Protein AF-A0A9D6D242-F1 (afdb_monomer)

Foldseek 3Di:
DDDDDDDDDDDDPPDPPPPDPCPDPVVVVVVVVVVVVVVVVVVPDPDQQDQQLFQKKKKKFFAFPDDDDDDPDPPPAQVVVCVVVVPDDTGFQDLKAKKKKKWWQAPVRDIQIAIDDPVRQDDQFKHWPDGDRAHPRPDSVPRGRMTMMTTSDSFDAWGKMKMKIWTANPPDDQFAPVRWGKIKMWMWGNRPDPLIDIDIDIDTHRDHGFMWTWMWTADRRRHTDPPRIDIDDRPQPPQPPCPPPHDDNDD

Sequence (251 aa):
MIRNPRKRGGFRDDAADVAGSDVPWNIILPILISLLVAVVYMTIRTPPIEPEDSALYITSYWDPTISEREVAHPDTSRAELLAREKVSLRDGLSRADIDLWVAYIGTDNSCQVVGYPSSMRQTRLLKLDEDDRGWDGSDVKSDINREVVGARAKALPAGTYWVTTHLYSPRGEYVDEANPIVTRLKIVINQGRPDMFTVTWDVKLTNHGQELGVEFRIDDKGNLIPGSVSKAPSDQIRIATGLRNGGRCNQ

Secondary structure (DSSP, 8-state):
------------------------HHHHHHHHHHHHHHHHHHHS--PPPPGGG-SEEEEEEE-TTS---------TTHHHHHHHHT----TT--SSEEEEEEEEEETTS-EEEE-SSGGGSB-SSEEEEE---S--SS-TTT---EEEEEESSSSPPSEEEEEEEEEE-TT-----SSS-EEEEEEEEESTTSTT-EEEEEEEEE-STT-EEEEEEEE-TTSPBPTT--EEPPTTT---TT--SS------

Mean predicted aligned error: 14.54 Å

Nearest PDB structures (foldseek):
  5vk2-assembly1_F  TM=2.658E-01  e=1.632E-01  Homo sapiens
  5vk2-assembly1_H  TM=2.659E-01  e=3.000E-01  Homo sapiens
  8u32-assembly2_F  TM=2.839E-01  e=2.152E-01  Homo sapiens
  5vk2-assembly1_D  TM=2.678E-01  e=6.510E-01  Homo sapiens

Structure (mmCIF, N/CA/C/O backbone):
data_AF-A0A9D6D242-F1
#
_entry.id   AF-A0A9D6D242-F1
#
loop_
_atom_site.group_PDB
_atom_site.id
_atom_site.type_symbol
_atom_site.label_atom_id
_atom_site.label_alt_id
_atom_site.label_comp_id
_atom_site.label_asym_id
_atom_site.label_entity_id
_atom_site.label_seq_id
_atom_site.pdbx_PDB_ins_code
_atom_site.Cartn_x
_atom_site.Cartn_y
_atom_site.Cartn_z
_atom_site.occupancy
_atom_site.B_iso_or_equiv
_atom_site.auth_seq_id
_atom_site.auth_comp_id
_atom_site.auth_asym_id
_atom_site.auth_atom_id
_atom_site.pdbx_PDB_model_num
ATOM 1 N N . MET A 1 1 ? -77.585 -69.550 9.490 1.00 39.12 1 MET A N 1
ATOM 2 C CA . MET A 1 1 ? -76.846 -69.870 10.736 1.00 39.12 1 MET A CA 1
ATOM 3 C C . MET A 1 1 ? -75.474 -69.224 10.592 1.00 39.12 1 MET A C 1
ATOM 5 O O . MET A 1 1 ? -74.878 -69.462 9.563 1.00 39.12 1 MET A O 1
ATOM 9 N N . ILE A 1 2 ? -74.937 -68.338 11.430 1.00 37.91 2 ILE A N 1
ATOM 10 C CA . ILE A 1 2 ? -75.155 -67.940 12.829 1.00 37.91 2 ILE A CA 1
ATOM 11 C C . ILE A 1 2 ? -74.806 -66.436 12.958 1.00 37.91 2 ILE A C 1
ATOM 13 O O . ILE A 1 2 ? -74.094 -65.876 12.130 1.00 37.91 2 ILE A O 1
ATOM 17 N N . ARG A 1 3 ? -75.380 -65.791 13.979 1.00 39.03 3 ARG A N 1
ATOM 18 C CA . ARG A 1 3 ? -75.305 -64.364 14.342 1.00 39.03 3 ARG A CA 1
ATOM 19 C C . ARG A 1 3 ? -73.938 -63.943 14.941 1.00 39.03 3 ARG A C 1
ATOM 21 O O . ARG A 1 3 ? -73.384 -64.707 15.717 1.00 39.03 3 ARG A O 1
ATOM 28 N N . ASN A 1 4 ? -73.498 -62.717 14.595 1.00 46.88 4 ASN A N 1
ATOM 29 C CA . ASN A 1 4 ? -73.026 -61.536 15.388 1.00 46.88 4 ASN A CA 1
ATOM 30 C C . ASN A 1 4 ? -72.673 -61.676 16.901 1.00 46.88 4 ASN A C 1
ATOM 32 O O . ASN A 1 4 ? -73.187 -62.602 17.521 1.00 46.88 4 ASN A O 1
ATOM 36 N N . PRO A 1 5 ? -72.077 -60.661 17.608 1.00 71.19 5 PRO A N 1
ATOM 37 C CA . PRO A 1 5 ? -71.328 -59.425 17.220 1.00 71.19 5 PRO A CA 1
ATOM 38 C C . PRO A 1 5 ? -70.143 -59.014 18.177 1.00 71.19 5 PRO A C 1
ATOM 40 O O . PRO A 1 5 ? -69.944 -59.642 19.211 1.00 71.19 5 PRO A O 1
ATOM 43 N N . ARG A 1 6 ? -69.452 -57.874 17.902 1.00 43.88 6 ARG A N 1
ATOM 44 C CA . ARG A 1 6 ? -68.985 -56.754 18.814 1.00 43.88 6 ARG A CA 1
ATOM 45 C C . ARG A 1 6 ? -67.700 -56.085 18.258 1.00 43.88 6 ARG A C 1
ATOM 47 O O . ARG A 1 6 ? -66.741 -56.780 17.979 1.00 43.88 6 ARG A O 1
ATOM 54 N N . LYS A 1 7 ? -67.690 -54.799 17.863 1.00 48.84 7 LYS A N 1
ATOM 55 C CA . LYS A 1 7 ? -67.606 -53.493 18.588 1.00 48.84 7 LYS A CA 1
ATOM 56 C C . LYS A 1 7 ? -66.190 -53.027 19.035 1.00 48.84 7 LYS A C 1
ATOM 58 O O . LYS A 1 7 ? -65.694 -53.499 20.045 1.00 48.84 7 LYS A O 1
ATOM 63 N N . ARG A 1 8 ? -65.772 -51.916 18.393 1.00 47.72 8 ARG A N 1
ATOM 64 C CA . ARG A 1 8 ? -65.117 -50.664 18.875 1.00 47.72 8 ARG A CA 1
ATOM 65 C C . ARG A 1 8 ? -63.600 -50.572 19.149 1.00 47.72 8 ARG A C 1
ATOM 67 O O . ARG A 1 8 ? -63.047 -51.323 19.934 1.00 47.72 8 ARG A O 1
ATOM 74 N N . GLY A 1 9 ? -63.054 -49.460 18.634 1.00 36.84 9 GLY A N 1
ATOM 75 C CA . GLY A 1 9 ? -61.797 -48.771 18.972 1.00 36.84 9 GLY A CA 1
ATOM 76 C C . GLY A 1 9 ? -61.172 -48.265 17.664 1.00 36.84 9 GLY A C 1
ATOM 77 O O . GLY A 1 9 ? -60.781 -49.086 16.857 1.00 36.84 9 GLY A O 1
ATOM 78 N N . GLY A 1 10 ? -61.184 -46.991 17.269 1.00 44.53 10 GLY A N 1
ATOM 79 C CA . GLY A 1 10 ? -60.988 -45.765 18.035 1.00 44.53 10 GLY A CA 1
ATOM 80 C C . GLY A 1 10 ? -59.651 -45.160 17.596 1.00 44.53 10 GLY A C 1
ATOM 81 O O . GLY A 1 10 ? -58.686 -45.276 18.337 1.00 44.53 10 GLY A O 1
ATOM 82 N N . PHE A 1 11 ? -59.583 -44.589 16.388 1.00 43.34 11 PHE A N 1
ATOM 83 C CA . PHE A 1 11 ? -58.416 -43.838 15.914 1.00 43.34 11 PHE A CA 1
ATOM 84 C C . PHE A 1 11 ? -58.809 -42.359 15.875 1.00 43.34 11 PHE A C 1
ATOM 86 O O . PHE A 1 11 ? -59.748 -41.985 15.174 1.00 43.34 11 PHE A O 1
ATOM 93 N N . ARG A 1 12 ? -58.180 -41.566 16.746 1.00 44.09 12 ARG A N 1
ATOM 94 C CA . ARG A 1 12 ? -58.258 -40.106 16.763 1.00 44.09 12 ARG A CA 1
ATOM 95 C C . ARG A 1 12 ? -57.158 -39.588 15.846 1.00 44.09 12 ARG A C 1
ATOM 97 O O . ARG A 1 12 ? -55.995 -39.917 16.061 1.00 44.09 12 ARG A O 1
ATOM 104 N N . ASP A 1 13 ? -57.551 -38.793 14.865 1.00 44.81 13 ASP A N 1
ATOM 105 C CA . ASP A 1 13 ? -56.653 -37.946 14.096 1.00 44.81 13 ASP A CA 1
ATOM 106 C C . ASP A 1 13 ? -56.351 -36.700 14.936 1.00 44.81 13 ASP A C 1
ATOM 108 O O . ASP A 1 13 ? -57.161 -35.776 15.005 1.00 44.81 13 ASP A O 1
ATOM 112 N N . ASP A 1 14 ? -55.201 -36.681 15.607 1.00 45.84 14 ASP A N 1
ATOM 113 C CA . ASP A 1 14 ? -54.648 -35.459 16.194 1.00 45.84 14 ASP A CA 1
ATOM 114 C C . ASP A 1 14 ? -53.915 -34.685 15.084 1.00 45.84 14 ASP A C 1
ATOM 116 O O . ASP A 1 14 ? -52.688 -34.694 14.977 1.00 45.84 14 ASP A O 1
ATOM 120 N N . ALA A 1 15 ? -54.686 -34.037 14.208 1.00 50.94 15 ALA A N 1
ATOM 121 C CA . ALA A 1 15 ? -54.172 -32.972 13.361 1.00 50.94 15 ALA A CA 1
ATOM 122 C C . ALA A 1 15 ? -54.083 -31.708 14.221 1.00 50.94 15 ALA A C 1
ATOM 124 O O . ALA A 1 15 ? -55.097 -31.146 14.631 1.00 50.94 15 ALA A O 1
ATOM 125 N N . ALA A 1 16 ? -52.859 -31.292 14.539 1.00 48.94 16 ALA A N 1
ATOM 126 C CA . ALA A 1 16 ? -52.611 -30.006 15.162 1.00 48.94 16 ALA A CA 1
ATOM 127 C C . ALA A 1 16 ? -53.136 -28.897 14.239 1.00 48.94 16 ALA A C 1
ATOM 129 O O . ALA A 1 16 ? -52.612 -28.701 13.141 1.00 48.94 16 ALA A O 1
ATOM 130 N N . ASP A 1 17 ? -54.165 -28.185 14.699 1.00 47.28 17 ASP A N 1
ATOM 131 C CA . ASP A 1 17 ? -54.593 -26.899 14.156 1.00 47.28 17 ASP A CA 1
ATOM 132 C C . ASP A 1 17 ? -53.404 -25.932 14.209 1.00 47.28 17 ASP A C 1
ATOM 134 O O . ASP A 1 17 ? -53.106 -25.306 15.231 1.00 47.28 17 ASP A O 1
ATOM 138 N N . VAL A 1 18 ? -52.689 -25.819 13.092 1.00 53.06 18 VAL A N 1
ATOM 139 C CA . VAL A 1 18 ? -51.789 -24.697 12.850 1.00 53.06 18 VAL A CA 1
ATOM 140 C C . VAL A 1 18 ? -52.697 -23.509 12.575 1.00 53.06 18 VAL A C 1
ATOM 142 O O . VAL A 1 18 ? -53.234 -23.368 11.480 1.00 53.06 18 VAL A O 1
ATOM 145 N N . ALA A 1 19 ? -52.900 -22.685 13.602 1.00 49.25 19 ALA A N 1
ATOM 146 C CA . ALA A 1 19 ? -53.551 -21.392 13.491 1.00 49.25 19 ALA A CA 1
ATOM 147 C C . ALA A 1 19 ? -52.852 -20.575 12.392 1.00 49.25 19 ALA A C 1
ATOM 149 O O . ALA A 1 19 ? -51.790 -19.990 12.610 1.00 49.25 19 ALA A O 1
ATOM 150 N N . GLY A 1 20 ? -53.438 -20.577 11.195 1.00 49.59 20 GLY A N 1
ATOM 151 C CA . GLY A 1 20 ? -53.078 -19.669 10.121 1.00 49.59 20 GLY A CA 1
ATOM 152 C C . GLY A 1 20 ? -53.397 -18.264 10.597 1.00 49.59 20 GLY A C 1
ATOM 153 O O . GLY A 1 20 ? -54.561 -17.877 10.676 1.00 49.59 20 GLY A O 1
ATOM 154 N N . SER A 1 21 ? -52.370 -17.517 10.993 1.00 54.94 21 SER A N 1
ATOM 155 C CA . SER A 1 21 ? -52.512 -16.090 11.207 1.00 54.94 21 SER A CA 1
ATOM 156 C C . SER A 1 21 ? -52.782 -15.455 9.846 1.00 54.94 21 SER A C 1
ATOM 158 O O . SER A 1 21 ? -51.868 -15.191 9.067 1.00 54.94 21 SER A O 1
ATOM 160 N N . ASP A 1 22 ? -54.061 -15.227 9.555 1.00 59.88 22 ASP A N 1
ATOM 161 C CA . ASP A 1 22 ? -54.526 -14.400 8.444 1.00 59.88 22 ASP A CA 1
ATOM 162 C C . ASP A 1 22 ? -54.124 -12.945 8.713 1.00 59.88 22 ASP A C 1
ATOM 164 O O . ASP A 1 22 ? -54.939 -12.081 9.037 1.00 59.88 22 ASP A O 1
ATOM 168 N N . VAL A 1 23 ? -52.824 -12.660 8.637 1.00 64.62 23 VAL A N 1
ATOM 169 C CA . VAL A 1 23 ? -52.337 -11.289 8.581 1.00 64.62 23 VAL A CA 1
ATOM 170 C C . VAL A 1 23 ? -52.637 -10.810 7.163 1.00 64.62 23 VAL A C 1
ATOM 172 O O . VAL A 1 23 ? -52.075 -11.348 6.205 1.00 64.62 23 VAL A O 1
ATOM 175 N N . PRO A 1 24 ? -53.537 -9.831 6.983 1.00 73.75 24 PRO A N 1
ATOM 176 C CA . PRO A 1 24 ? -53.935 -9.410 5.654 1.00 73.75 24 PRO A CA 1
ATOM 177 C C . PRO A 1 24 ? -52.718 -8.883 4.892 1.00 73.75 24 PRO A C 1
ATOM 179 O O . PRO A 1 24 ? -51.916 -8.111 5.423 1.00 73.75 24 PRO A O 1
ATOM 182 N N . TRP A 1 25 ? -52.600 -9.271 3.622 1.00 67.31 25 TRP A N 1
ATOM 183 C CA . TRP A 1 25 ? -51.521 -8.857 2.713 1.00 67.31 25 TRP A CA 1
ATOM 184 C C . TRP A 1 25 ? -51.308 -7.338 2.671 1.00 67.31 25 TRP A C 1
ATOM 186 O O . TRP A 1 25 ? -50.191 -6.861 2.483 1.00 67.31 25 TRP A O 1
ATOM 196 N N . ASN A 1 26 ? -52.369 -6.585 2.950 1.00 73.62 26 ASN A N 1
ATOM 197 C CA . ASN A 1 26 ? -52.409 -5.129 3.033 1.00 73.62 26 ASN A CA 1
ATOM 198 C C . ASN A 1 26 ? -51.563 -4.566 4.196 1.00 73.62 26 ASN A C 1
ATOM 200 O O . ASN A 1 26 ? -51.251 -3.381 4.194 1.00 73.62 26 ASN A O 1
ATOM 204 N N . ILE A 1 27 ? -51.206 -5.400 5.181 1.00 73.69 27 ILE A N 1
ATOM 205 C CA . ILE A 1 27 ? -50.318 -5.081 6.312 1.00 73.69 27 ILE A CA 1
ATOM 206 C C . ILE A 1 27 ? -48.905 -5.621 6.057 1.00 73.69 27 ILE A C 1
ATOM 208 O O . ILE A 1 27 ? -47.924 -4.948 6.366 1.00 73.69 27 ILE A O 1
ATOM 212 N N . ILE A 1 28 ? -48.782 -6.802 5.444 1.00 73.88 28 ILE A N 1
ATOM 213 C CA . ILE A 1 28 ? -47.481 -7.432 5.163 1.00 73.88 28 ILE A CA 1
ATOM 214 C C . ILE A 1 28 ? -46.705 -6.654 4.092 1.00 73.88 28 ILE A C 1
ATOM 216 O O . ILE A 1 28 ? -45.507 -6.417 4.241 1.00 73.88 28 ILE A O 1
ATOM 220 N N . LEU A 1 29 ? -47.377 -6.233 3.018 1.00 75.25 29 LEU A N 1
ATOM 221 C CA . LEU A 1 29 ? -46.727 -5.593 1.875 1.00 75.25 29 LEU A CA 1
ATOM 222 C C . LEU A 1 29 ? -46.083 -4.234 2.228 1.00 75.25 29 LEU A C 1
ATOM 224 O O . LEU A 1 29 ? -44.925 -4.039 1.862 1.00 75.25 29 LEU A O 1
ATOM 228 N N . PRO A 1 30 ? -46.730 -3.324 2.987 1.00 79.81 30 PRO A N 1
ATOM 229 C CA . PRO A 1 30 ? -46.078 -2.103 3.462 1.00 79.81 30 PRO A CA 1
ATOM 230 C C . PRO A 1 30 ? -44.873 -2.383 4.358 1.00 79.81 30 PRO A C 1
ATOM 232 O O . PRO A 1 30 ? -43.855 -1.720 4.206 1.00 79.81 30 PRO A O 1
ATOM 235 N N . ILE A 1 31 ? -44.949 -3.378 5.252 1.00 78.81 31 ILE A N 1
ATOM 236 C CA . ILE A 1 31 ? -43.838 -3.735 6.148 1.00 78.81 31 ILE A CA 1
ATOM 237 C C . ILE A 1 31 ? -42.651 -4.270 5.343 1.00 78.81 31 ILE A C 1
ATOM 239 O O . ILE A 1 31 ? -41.519 -3.856 5.582 1.00 78.81 31 ILE A O 1
ATOM 243 N N . LEU A 1 32 ? -42.896 -5.138 4.357 1.00 76.38 32 LEU A N 1
ATOM 244 C CA . LEU A 1 32 ? -41.850 -5.637 3.465 1.00 76.38 32 LEU A CA 1
ATOM 245 C C . LEU A 1 32 ? -41.252 -4.522 2.607 1.00 76.38 32 LEU A C 1
ATOM 247 O O . LEU A 1 32 ? -40.037 -4.484 2.458 1.00 76.38 32 LEU A O 1
ATOM 251 N N . ILE A 1 33 ? -42.059 -3.588 2.093 1.00 78.25 33 ILE A N 1
ATOM 252 C CA . ILE A 1 33 ? -41.557 -2.425 1.348 1.00 78.25 33 ILE A CA 1
ATOM 253 C C . ILE A 1 33 ? -40.756 -1.504 2.269 1.00 78.25 33 ILE A C 1
ATOM 255 O O . ILE A 1 33 ? -39.682 -1.070 1.880 1.00 78.25 33 ILE A O 1
ATOM 259 N N . SER A 1 34 ? -41.207 -1.236 3.495 1.00 71.81 34 SER A N 1
ATOM 260 C CA . SER A 1 34 ? -40.462 -0.430 4.467 1.00 71.81 34 SER A CA 1
ATOM 261 C C . SER A 1 34 ? -39.164 -1.103 4.903 1.00 71.81 34 SER A C 1
ATOM 263 O O . SER A 1 34 ? -38.162 -0.414 5.048 1.00 71.81 34 SER A O 1
ATOM 265 N N . LEU A 1 35 ? -39.144 -2.430 5.060 1.00 72.38 35 LEU A N 1
ATOM 266 C CA . LEU A 1 35 ? -37.923 -3.196 5.320 1.00 72.38 35 LEU A CA 1
ATOM 267 C C . LEU A 1 35 ? -36.998 -3.197 4.106 1.00 72.38 35 LEU A C 1
ATOM 269 O O . LEU A 1 35 ? -35.802 -3.008 4.273 1.00 72.38 35 LEU A O 1
ATOM 273 N N . LEU A 1 36 ? -37.526 -3.346 2.890 1.00 69.06 36 LEU A N 1
ATOM 274 C CA . LEU A 1 36 ? -36.739 -3.278 1.662 1.00 69.06 36 LEU A CA 1
ATOM 275 C C . LEU A 1 36 ? -36.163 -1.873 1.469 1.00 69.06 36 LEU A C 1
ATOM 277 O O . LEU A 1 36 ? -34.986 -1.740 1.173 1.00 69.06 36 LEU A O 1
ATOM 281 N N . VAL A 1 37 ? -36.955 -0.826 1.707 1.00 66.62 37 VAL A N 1
ATOM 282 C CA . VAL A 1 37 ? -36.513 0.570 1.678 1.00 66.62 37 VAL A CA 1
ATOM 283 C C . VAL A 1 37 ? -35.507 0.823 2.787 1.00 66.62 37 VAL A C 1
ATOM 285 O O . VAL A 1 37 ? -34.503 1.442 2.501 1.00 66.62 37 VAL A O 1
ATOM 288 N N . ALA A 1 38 ? -35.692 0.318 4.008 1.00 58.78 38 ALA A N 1
ATOM 289 C CA . ALA A 1 38 ? -34.719 0.469 5.090 1.00 58.78 38 ALA A CA 1
ATOM 290 C C . ALA A 1 38 ? -33.419 -0.294 4.809 1.00 58.78 38 ALA A C 1
ATOM 292 O O . ALA A 1 38 ? -32.347 0.242 5.053 1.00 58.78 38 ALA A O 1
ATOM 293 N N . VAL A 1 39 ? -33.486 -1.502 4.245 1.00 58.44 39 VAL A N 1
ATOM 294 C CA . VAL A 1 39 ? -32.313 -2.271 3.808 1.00 58.44 39 VAL A CA 1
ATOM 295 C C . VAL A 1 39 ? -31.610 -1.540 2.674 1.00 58.44 39 VAL A C 1
ATOM 297 O O . VAL A 1 39 ? -30.399 -1.366 2.753 1.00 58.44 39 VAL A O 1
ATOM 300 N N . VAL A 1 40 ? -32.350 -1.043 1.677 1.00 54.44 40 VAL A N 1
ATOM 301 C CA . VAL A 1 40 ? -31.828 -0.213 0.583 1.00 54.44 40 VAL A CA 1
ATOM 302 C C . VAL A 1 40 ? -31.223 1.074 1.140 1.00 54.44 40 VAL A C 1
ATOM 304 O O . VAL A 1 40 ? -30.107 1.394 0.778 1.00 54.44 40 VAL A O 1
ATOM 307 N N . TYR A 1 41 ? -31.863 1.761 2.086 1.00 48.66 41 TYR A N 1
ATOM 308 C CA . TYR A 1 41 ? -31.394 3.013 2.692 1.00 48.66 41 TYR A CA 1
ATOM 309 C C . TYR A 1 41 ? -30.202 2.807 3.634 1.00 48.66 41 TYR A C 1
ATOM 311 O O . TYR A 1 41 ? -29.320 3.652 3.697 1.00 48.66 41 TYR A O 1
ATOM 319 N N . MET A 1 42 ? -30.108 1.657 4.306 1.00 45.28 42 MET A N 1
ATOM 320 C CA . MET A 1 42 ? -28.911 1.244 5.048 1.00 45.28 42 MET A CA 1
ATOM 321 C C . MET A 1 42 ? -27.795 0.735 4.121 1.00 45.28 42 MET A C 1
ATOM 323 O O . MET A 1 42 ? -26.629 0.769 4.504 1.00 45.28 42 MET A O 1
ATOM 327 N N . THR A 1 43 ? -28.120 0.305 2.895 1.00 46.25 43 THR A N 1
ATOM 328 C CA . THR A 1 43 ? -27.137 0.070 1.819 1.00 46.25 43 THR A CA 1
ATOM 329 C C . THR A 1 43 ? -26.866 1.311 0.964 1.00 46.25 43 THR A C 1
ATOM 331 O O . THR A 1 43 ? -25.919 1.298 0.171 1.00 46.25 43 THR A O 1
ATOM 334 N N . ILE A 1 44 ? -27.596 2.420 1.160 1.00 43.84 44 ILE A N 1
ATOM 335 C CA . ILE A 1 44 ? -27.246 3.736 0.623 1.00 43.84 44 ILE A CA 1
ATOM 336 C C . ILE A 1 44 ? -26.052 4.230 1.432 1.00 43.84 44 ILE A C 1
ATOM 338 O O . ILE A 1 44 ? -26.165 4.883 2.462 1.00 43.84 44 ILE A O 1
ATOM 342 N N . ARG A 1 45 ? -24.889 3.823 0.918 1.00 47.88 45 ARG A N 1
ATOM 343 C CA . ARG A 1 45 ? -23.655 4.593 0.819 1.00 47.88 45 ARG A CA 1
ATOM 344 C C . ARG A 1 45 ? -23.419 5.454 2.052 1.00 47.88 45 ARG A C 1
ATOM 346 O O . ARG A 1 45 ? -23.787 6.626 2.067 1.00 47.88 45 ARG A O 1
ATOM 353 N N . THR A 1 46 ? -22.692 4.902 3.027 1.00 47.88 46 THR A N 1
ATOM 354 C CA . THR A 1 46 ? -21.778 5.751 3.796 1.00 47.88 46 THR A CA 1
ATOM 355 C C . THR A 1 46 ? -21.111 6.682 2.784 1.00 47.88 46 THR A C 1
ATOM 357 O O . THR A 1 46 ? -20.539 6.163 1.812 1.00 47.88 46 THR A O 1
ATOM 360 N N . PRO A 1 47 ? -21.289 8.012 2.910 1.00 50.16 47 PRO A N 1
ATOM 361 C CA . PRO A 1 47 ? -20.686 8.939 1.970 1.00 50.16 47 PRO A CA 1
ATOM 362 C C . PRO A 1 47 ? -19.196 8.598 1.890 1.00 50.16 47 PRO A C 1
ATOM 364 O O . PRO A 1 47 ? -18.626 8.207 2.918 1.00 50.16 47 PRO A O 1
ATOM 367 N N . PRO A 1 48 ? -18.601 8.613 0.683 1.00 56.12 48 PRO A N 1
ATOM 368 C CA . PRO A 1 48 ? -17.177 8.358 0.549 1.00 56.12 48 PRO A CA 1
ATOM 369 C C . PRO A 1 48 ? -16.454 9.244 1.561 1.00 56.12 48 PRO A C 1
ATOM 371 O O . PRO A 1 48 ? -16.748 10.431 1.675 1.00 56.12 48 PRO A O 1
ATOM 374 N N . ILE A 1 49 ? -15.619 8.620 2.387 1.00 61.47 49 ILE A N 1
ATOM 375 C CA . ILE A 1 49 ? -14.752 9.375 3.277 1.00 61.47 49 ILE A CA 1
ATOM 376 C C . ILE A 1 49 ? -13.735 10.027 2.353 1.00 61.47 49 ILE A C 1
ATOM 378 O O . ILE A 1 49 ? -13.108 9.322 1.562 1.00 61.47 49 ILE A O 1
ATOM 382 N N . GLU A 1 50 ?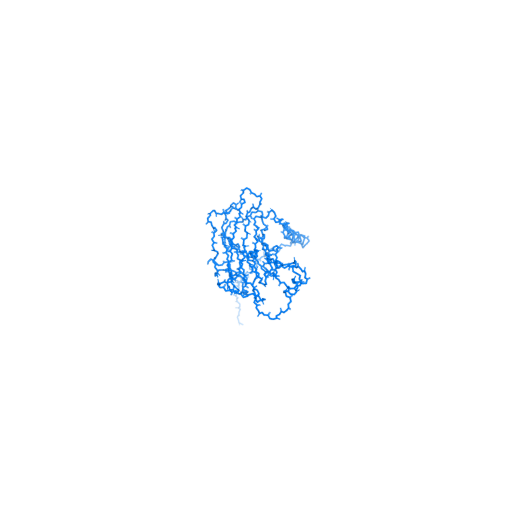 -13.639 11.350 2.407 1.00 63.06 50 GLU A N 1
ATOM 383 C CA . GLU A 1 50 ? -12.626 12.065 1.642 1.00 63.06 50 GLU A CA 1
ATOM 384 C C . GLU A 1 50 ? -11.232 11.569 2.075 1.00 63.06 50 GLU A C 1
ATOM 386 O O . GLU A 1 50 ? -11.051 11.227 3.251 1.00 63.06 50 GLU A O 1
ATOM 391 N N . PRO A 1 51 ? -10.246 11.470 1.169 1.00 57.75 51 PRO A N 1
ATOM 392 C CA . PRO A 1 51 ? -8.931 10.900 1.477 1.00 57.75 51 PRO A CA 1
ATOM 393 C C . PRO A 1 51 ? -8.264 11.487 2.732 1.00 57.75 51 PRO A C 1
ATOM 395 O O . PRO A 1 51 ? -7.614 10.763 3.484 1.00 57.75 51 PRO A O 1
ATOM 398 N N . GLU A 1 52 ? -8.464 12.778 2.995 1.00 58.34 52 GLU A N 1
ATOM 399 C CA . GLU A 1 52 ? -7.973 13.503 4.170 1.00 58.34 52 GLU A CA 1
ATOM 400 C C . GLU A 1 52 ? -8.617 13.083 5.500 1.00 58.34 52 GLU A C 1
ATOM 402 O O . GLU A 1 52 ? -7.997 13.239 6.551 1.00 58.34 52 GLU A O 1
ATOM 407 N N . ASP A 1 53 ? -9.824 12.520 5.458 1.00 65.56 53 ASP A N 1
ATOM 408 C CA . ASP A 1 53 ? -10.568 12.031 6.622 1.00 65.56 53 ASP A CA 1
ATOM 409 C C . ASP A 1 53 ? -10.373 10.519 6.847 1.00 65.56 53 ASP A C 1
ATOM 411 O O . ASP A 1 53 ? -10.850 9.957 7.849 1.00 65.56 53 ASP A O 1
ATOM 415 N N . SER A 1 54 ? -9.686 9.853 5.914 1.00 70.38 54 SER A N 1
ATOM 416 C CA . SER A 1 54 ? -9.445 8.416 5.937 1.00 70.38 54 SER A CA 1
ATOM 417 C C . SER A 1 54 ? -8.514 8.018 7.082 1.00 70.38 54 SER A C 1
ATOM 419 O O . SER A 1 54 ? -7.453 8.604 7.304 1.00 70.38 54 SER A O 1
ATOM 421 N N . ALA A 1 55 ? -8.880 6.956 7.803 1.00 75.56 55 ALA A N 1
ATOM 422 C CA . ALA A 1 55 ? -8.016 6.382 8.835 1.00 75.56 55 ALA A CA 1
ATOM 423 C C . ALA A 1 55 ? -6.787 5.653 8.258 1.00 75.56 55 ALA A C 1
ATOM 425 O O . ALA A 1 55 ? -5.860 5.340 9.002 1.00 75.56 55 ALA A O 1
ATOM 426 N N . LEU A 1 56 ? -6.776 5.383 6.949 1.00 84.31 56 LEU A N 1
ATOM 427 C CA . LEU A 1 56 ? -5.681 4.728 6.242 1.00 84.31 56 LEU A CA 1
ATOM 428 C C . LEU A 1 56 ? -5.561 5.277 4.828 1.00 84.31 56 LEU A C 1
ATOM 430 O O . LEU A 1 56 ? -6.537 5.294 4.080 1.00 84.31 56 LEU A O 1
ATOM 434 N N . TYR A 1 57 ? -4.356 5.666 4.452 1.00 87.38 57 TYR A N 1
ATOM 435 C CA . TYR A 1 57 ? -4.030 6.050 3.092 1.00 87.38 57 TYR A CA 1
ATOM 436 C C . TYR A 1 57 ? -2.735 5.363 2.693 1.00 87.38 57 TYR A C 1
ATOM 438 O O . TYR A 1 57 ? -1.676 5.621 3.268 1.00 87.38 57 TYR A O 1
ATOM 446 N N . ILE A 1 58 ? -2.833 4.442 1.744 1.00 80.81 58 ILE A N 1
ATOM 447 C CA . ILE A 1 58 ? -1.705 3.673 1.238 1.00 80.81 58 ILE A CA 1
ATOM 448 C C . ILE A 1 58 ? -1.483 4.083 -0.200 1.00 80.81 58 ILE A C 1
ATOM 450 O O . ILE A 1 58 ? -2.406 4.049 -1.005 1.00 80.81 58 ILE A O 1
ATOM 454 N N . THR A 1 59 ? -0.251 4.447 -0.518 1.00 81.44 59 THR A N 1
ATOM 455 C CA . THR A 1 59 ? 0.177 4.702 -1.888 1.00 81.44 59 THR A CA 1
ATOM 456 C C . THR A 1 59 ? 1.353 3.795 -2.201 1.00 81.44 59 THR A C 1
ATOM 458 O O . THR A 1 59 ? 2.343 3.825 -1.465 1.00 81.44 59 THR A O 1
ATOM 461 N N . SER A 1 60 ? 1.266 3.017 -3.276 1.00 76.88 60 SER A N 1
ATOM 462 C CA . SER A 1 60 ? 2.465 2.560 -3.977 1.00 76.88 60 SER A CA 1
ATOM 463 C C . SER A 1 60 ? 2.780 3.579 -5.056 1.00 76.88 60 SER A C 1
ATOM 465 O O . SER A 1 60 ? 1.890 4.090 -5.727 1.00 76.88 60 SER A O 1
ATOM 467 N N . TYR A 1 61 ? 4.049 3.925 -5.182 1.00 76.25 61 TYR A N 1
ATOM 468 C CA . TYR A 1 61 ? 4.538 4.658 -6.334 1.00 76.25 61 TYR A CA 1
ATOM 469 C C . TYR A 1 61 ? 5.898 4.102 -6.703 1.00 76.25 61 TYR A C 1
ATOM 471 O O . TYR A 1 61 ? 6.711 3.784 -5.828 1.00 76.25 61 TYR A O 1
ATOM 479 N N . TRP A 1 62 ? 6.155 3.986 -7.997 1.00 70.06 62 TRP A N 1
ATOM 480 C CA . TRP A 1 62 ? 7.475 3.611 -8.481 1.00 70.06 62 TRP A CA 1
ATOM 481 C C . TRP A 1 62 ? 8.532 4.615 -7.997 1.00 70.06 62 TRP A C 1
ATOM 483 O O . TRP A 1 62 ? 8.317 5.826 -8.108 1.00 70.06 62 TRP A O 1
ATOM 493 N N . ASP A 1 63 ? 9.647 4.129 -7.424 1.00 59.53 63 ASP A N 1
ATOM 494 C CA . ASP A 1 63 ? 10.687 5.008 -6.884 1.00 59.53 63 ASP A CA 1
ATOM 495 C C . ASP A 1 63 ? 11.342 5.787 -8.032 1.00 59.53 63 ASP A C 1
ATOM 497 O O . ASP A 1 63 ? 12.044 5.205 -8.865 1.00 59.53 63 ASP A O 1
ATOM 501 N N . PRO A 1 64 ? 11.159 7.112 -8.048 1.00 47.00 64 PRO A N 1
ATOM 502 C CA . PRO A 1 64 ? 11.595 7.958 -9.137 1.00 47.00 64 PRO A CA 1
ATOM 503 C C . PRO A 1 64 ? 13.115 8.047 -9.324 1.00 47.00 64 PRO A C 1
ATOM 505 O O . PRO A 1 64 ? 13.593 8.502 -10.357 1.00 47.00 64 PRO A O 1
ATOM 508 N N . THR A 1 65 ? 13.896 7.622 -8.332 1.00 42.62 65 THR A N 1
ATOM 509 C CA . THR A 1 65 ? 15.356 7.787 -8.331 1.00 42.62 65 THR A CA 1
ATOM 510 C C . THR A 1 65 ? 16.112 6.730 -9.139 1.00 42.62 65 THR A C 1
ATOM 512 O O . THR A 1 65 ? 17.342 6.789 -9.237 1.00 42.62 65 THR A O 1
ATOM 515 N N . ILE A 1 66 ? 15.405 5.772 -9.742 1.00 46.62 66 ILE A N 1
ATOM 516 C CA . ILE A 1 66 ? 16.011 4.698 -10.527 1.00 46.62 66 ILE A CA 1
ATOM 517 C C . ILE A 1 66 ? 15.973 5.075 -12.002 1.00 46.62 66 ILE A C 1
ATOM 519 O O . ILE A 1 66 ? 14.922 5.183 -12.620 1.00 46.62 66 ILE A O 1
ATOM 523 N N . SER A 1 67 ? 17.155 5.286 -12.573 1.00 41.09 67 SER A N 1
ATOM 524 C CA . SER A 1 67 ? 17.321 5.597 -13.991 1.00 41.09 67 SER A CA 1
ATOM 525 C C . SER A 1 67 ? 16.749 4.466 -14.848 1.00 41.09 67 SER A C 1
ATOM 527 O O . SER A 1 67 ? 17.112 3.305 -14.647 1.00 41.09 67 SER A O 1
ATOM 529 N N . GLU A 1 68 ? 15.900 4.803 -15.821 1.00 48.25 68 GLU A N 1
ATOM 530 C CA . GLU A 1 68 ? 15.442 3.857 -16.839 1.00 48.25 68 GLU A CA 1
ATOM 531 C C . GLU A 1 68 ? 16.651 3.203 -17.533 1.00 48.25 68 GLU A C 1
ATOM 533 O O . GLU A 1 68 ? 17.672 3.851 -17.792 1.00 48.25 68 GLU A O 1
ATOM 538 N N . ARG A 1 69 ? 16.546 1.908 -17.841 1.00 50.06 69 ARG A N 1
ATOM 539 C CA . ARG A 1 69 ? 17.490 1.221 -18.724 1.00 50.06 69 ARG A CA 1
ATOM 540 C C . ARG A 1 69 ? 16.706 0.597 -19.868 1.00 50.06 69 ARG A C 1
ATOM 542 O O . ARG A 1 69 ? 16.013 -0.398 -19.677 1.00 50.06 69 ARG A O 1
ATOM 549 N N . GLU A 1 70 ? 16.818 1.202 -21.049 1.00 44.66 70 GLU A N 1
ATOM 550 C CA . GLU A 1 70 ? 16.353 0.606 -22.301 1.00 44.66 70 GLU A CA 1
ATOM 551 C C . GLU A 1 70 ? 16.985 -0.780 -22.468 1.00 44.66 70 GLU A C 1
ATOM 553 O O . GLU A 1 70 ? 18.208 -0.921 -22.532 1.00 44.66 70 GLU A O 1
ATOM 558 N N . VAL A 1 71 ? 16.152 -1.813 -22.580 1.00 46.62 71 VAL A N 1
ATOM 559 C CA . VAL A 1 71 ? 16.580 -3.069 -23.194 1.00 46.62 71 VAL A CA 1
ATOM 560 C C . VAL A 1 71 ? 16.358 -2.928 -24.694 1.00 46.62 71 VAL A C 1
ATOM 562 O O . VAL A 1 71 ? 15.294 -2.490 -25.130 1.00 46.62 71 VAL A O 1
ATOM 565 N N . ALA A 1 72 ? 17.365 -3.311 -25.476 1.00 42.34 72 ALA A N 1
ATOM 566 C CA . ALA A 1 72 ? 17.341 -3.340 -26.931 1.00 42.34 72 ALA A CA 1
ATOM 567 C C . ALA A 1 72 ? 16.280 -4.325 -27.462 1.00 42.34 72 ALA A C 1
ATOM 569 O O . ALA A 1 72 ? 16.597 -5.446 -27.853 1.00 42.34 72 ALA A O 1
ATOM 570 N N . HIS A 1 73 ? 15.015 -3.908 -27.491 1.00 41.25 73 HIS A N 1
ATOM 571 C CA . HIS A 1 73 ? 13.982 -4.516 -28.322 1.00 41.25 73 HIS A CA 1
ATOM 572 C C . HIS A 1 73 ? 13.504 -3.492 -29.364 1.00 41.25 73 HIS A C 1
ATOM 574 O O . HIS A 1 73 ? 13.264 -2.339 -29.014 1.00 41.25 73 HIS A O 1
ATOM 580 N N . PRO A 1 74 ? 13.384 -3.884 -30.647 1.00 44.06 74 PRO A N 1
ATOM 581 C CA . PRO A 1 74 ? 13.245 -2.971 -31.786 1.00 44.06 74 PRO A CA 1
ATOM 582 C C . PRO A 1 74 ? 11.841 -2.361 -31.957 1.00 44.06 74 PRO A C 1
ATOM 584 O O . PRO A 1 74 ? 11.551 -1.798 -33.014 1.00 44.06 74 PRO A O 1
ATOM 587 N N . ASP A 1 75 ? 10.977 -2.449 -30.944 1.00 47.19 75 ASP A N 1
ATOM 588 C CA . ASP A 1 75 ? 9.644 -1.850 -30.986 1.00 47.19 75 ASP A CA 1
ATOM 589 C C . ASP A 1 75 ? 9.756 -0.338 -30.763 1.00 47.19 75 ASP A C 1
ATOM 591 O O . ASP A 1 75 ? 9.669 0.193 -29.655 1.00 47.19 75 ASP A O 1
ATOM 595 N N . THR A 1 76 ? 9.980 0.359 -31.869 1.00 57.47 76 THR A N 1
ATOM 596 C CA . THR A 1 76 ? 9.787 1.799 -32.025 1.00 57.47 76 THR A CA 1
ATOM 597 C C . THR A 1 76 ? 8.425 2.214 -31.454 1.00 57.47 76 THR A C 1
ATOM 599 O O . THR A 1 76 ? 7.380 1.800 -31.949 1.00 57.47 76 THR A O 1
ATOM 602 N N . SER A 1 77 ? 8.427 3.000 -30.367 1.00 62.91 77 SER A N 1
ATOM 603 C CA . SER A 1 77 ? 7.393 4.019 -30.088 1.00 62.91 77 SER A CA 1
ATOM 604 C C . SER A 1 77 ? 7.659 4.856 -28.828 1.00 62.91 77 SER A C 1
ATOM 606 O O . SER A 1 77 ? 7.380 6.046 -28.863 1.00 62.91 77 SER A O 1
ATOM 608 N N . ARG A 1 78 ? 8.234 4.330 -27.733 1.00 63.31 78 ARG A N 1
ATOM 609 C CA . ARG A 1 78 ? 8.383 5.099 -26.468 1.00 63.31 78 ARG A CA 1
ATOM 610 C C . ARG A 1 78 ? 9.455 6.191 -26.521 1.00 63.31 78 ARG A C 1
ATOM 612 O O . ARG A 1 78 ? 9.153 7.347 -26.240 1.00 63.31 78 ARG A O 1
ATOM 619 N N . ALA A 1 79 ? 10.681 5.858 -26.924 1.00 64.12 79 ALA A N 1
ATOM 620 C CA . ALA A 1 79 ? 11.753 6.846 -27.076 1.00 64.12 79 ALA A CA 1
ATOM 621 C C . ALA A 1 79 ? 11.395 7.927 -28.117 1.00 64.12 79 ALA A C 1
ATOM 623 O O . ALA A 1 79 ? 11.656 9.112 -27.914 1.00 64.12 79 ALA A O 1
ATOM 624 N N . GLU A 1 80 ? 10.724 7.532 -29.204 1.00 68.94 80 GLU A N 1
ATOM 625 C CA . GLU A 1 80 ? 10.228 8.445 -30.238 1.00 68.94 80 GLU A CA 1
ATOM 626 C C . GLU A 1 80 ? 9.101 9.355 -29.728 1.00 68.94 80 GLU A C 1
ATOM 628 O O . GLU A 1 80 ? 9.089 10.542 -30.050 1.00 68.94 80 GLU A O 1
ATOM 633 N N . LEU A 1 81 ? 8.177 8.832 -28.912 1.00 67.31 81 LEU A N 1
ATOM 634 C CA . LEU A 1 81 ? 7.122 9.595 -28.234 1.00 67.31 81 LEU A CA 1
ATOM 635 C C . LEU A 1 81 ? 7.707 10.631 -27.272 1.00 67.31 81 LEU A C 1
ATOM 637 O O . LEU A 1 81 ? 7.395 11.814 -27.381 1.00 67.31 81 LEU A O 1
ATOM 641 N N . LEU A 1 82 ? 8.609 10.203 -26.388 1.00 69.06 82 LEU A N 1
ATOM 642 C CA . LEU A 1 82 ? 9.309 11.068 -25.437 1.00 69.06 82 LEU A CA 1
ATOM 643 C C . LEU A 1 82 ? 10.068 12.193 -26.152 1.00 69.06 82 LEU A C 1
ATOM 645 O O . LEU A 1 82 ? 9.946 13.369 -25.794 1.00 69.06 82 LEU A O 1
ATOM 649 N N . ALA A 1 83 ? 10.788 11.846 -27.224 1.00 72.25 83 ALA A N 1
ATOM 650 C CA . ALA A 1 83 ? 11.494 12.806 -28.065 1.00 72.25 83 ALA A CA 1
ATOM 651 C C . ALA A 1 83 ? 10.532 13.775 -28.776 1.00 72.25 83 ALA A C 1
ATOM 653 O O . ALA A 1 83 ? 10.770 14.986 -28.780 1.00 72.25 83 ALA A O 1
ATOM 654 N N . ARG A 1 84 ? 9.427 13.269 -29.344 1.00 75.12 84 ARG A N 1
ATOM 655 C CA . ARG A 1 84 ? 8.399 14.073 -30.027 1.00 75.12 84 ARG A CA 1
ATOM 656 C C . ARG A 1 84 ? 7.729 15.063 -29.082 1.00 75.12 84 ARG A C 1
ATOM 658 O O . ARG A 1 84 ? 7.523 16.219 -29.448 1.00 75.12 84 ARG A O 1
ATOM 665 N N . GLU A 1 85 ? 7.406 14.624 -27.874 1.00 72.31 85 GLU A N 1
ATOM 666 C CA . GLU A 1 85 ? 6.718 15.436 -26.870 1.00 72.31 85 GLU A CA 1
ATOM 667 C C . GLU A 1 85 ? 7.662 16.310 -26.045 1.00 72.31 85 GLU A C 1
ATOM 669 O O . GLU A 1 85 ? 7.207 17.130 -25.243 1.00 72.31 85 GLU A O 1
ATOM 674 N N . LYS A 1 86 ? 8.977 16.186 -26.277 1.00 71.44 86 LYS A N 1
ATOM 675 C CA . LYS A 1 86 ? 10.035 16.876 -25.526 1.00 71.44 86 LYS A CA 1
ATOM 676 C C . LYS A 1 86 ? 9.922 16.632 -24.020 1.00 71.44 86 LYS A C 1
ATOM 678 O O . LYS A 1 86 ? 10.272 17.495 -23.212 1.00 71.44 86 LYS A O 1
ATOM 683 N N . VAL A 1 87 ? 9.416 15.462 -23.648 1.00 62.81 87 VAL A N 1
ATOM 684 C CA . VAL A 1 87 ? 9.346 15.021 -22.264 1.00 62.81 87 VAL A CA 1
ATOM 685 C C . VAL A 1 87 ? 10.595 14.195 -22.019 1.00 62.81 87 VAL A C 1
ATOM 687 O O . VAL A 1 87 ? 10.816 13.161 -22.642 1.00 62.81 87 VAL A O 1
ATOM 690 N N . SER A 1 88 ? 11.452 14.687 -21.130 1.00 56.69 88 SER A N 1
ATOM 691 C CA . SER A 1 88 ? 12.508 13.855 -20.572 1.00 56.69 88 SER A CA 1
ATOM 692 C C . SER A 1 88 ? 11.853 12.715 -19.801 1.00 56.69 88 SER A C 1
ATOM 694 O O . SER A 1 88 ? 10.879 12.958 -19.088 1.00 56.69 88 SER A O 1
ATOM 696 N N . LEU A 1 89 ? 12.405 11.509 -19.889 1.00 54.28 89 LEU A N 1
ATOM 697 C CA . LEU A 1 89 ? 12.068 10.455 -18.941 1.00 54.28 89 LEU A CA 1
ATOM 698 C C . LEU A 1 89 ? 12.224 10.971 -17.516 1.00 54.28 89 LEU A C 1
ATOM 700 O O . LEU A 1 89 ? 13.192 11.664 -17.190 1.00 54.28 89 LEU A O 1
ATOM 704 N N . ARG A 1 90 ? 11.207 10.694 -16.713 1.00 50.09 90 ARG A N 1
ATOM 705 C CA . ARG A 1 90 ? 11.075 11.113 -15.326 1.00 50.09 90 ARG A CA 1
ATOM 706 C C . ARG A 1 90 ? 10.584 9.905 -14.542 1.00 50.09 90 ARG A C 1
ATOM 708 O O . ARG A 1 90 ? 9.795 9.108 -15.037 1.00 50.09 90 ARG A O 1
ATOM 715 N N . ASP A 1 91 ? 11.085 9.763 -13.336 1.00 49.25 91 ASP A N 1
ATOM 716 C CA . ASP A 1 91 ? 10.297 9.652 -12.121 1.00 49.25 91 ASP A CA 1
ATOM 717 C C . ASP A 1 91 ? 8.820 9.237 -12.343 1.00 49.25 91 ASP A C 1
ATOM 719 O O . ASP A 1 91 ? 7.965 10.090 -12.564 1.00 49.25 91 ASP A O 1
ATOM 723 N N . GLY A 1 92 ? 8.519 7.935 -12.292 1.00 51.50 92 GLY A N 1
ATOM 724 C CA . GLY A 1 92 ? 7.158 7.376 -12.299 1.00 51.50 92 GLY A CA 1
ATOM 725 C C . GLY A 1 92 ? 6.738 6.667 -13.587 1.00 51.50 92 GLY A C 1
ATOM 726 O O . GLY A 1 92 ? 5.740 5.958 -13.568 1.00 51.50 92 GLY A O 1
ATOM 727 N N . LEU A 1 93 ? 7.506 6.799 -14.673 1.00 56.22 93 LEU A N 1
ATOM 728 C CA . LEU A 1 93 ? 7.125 6.314 -16.005 1.00 56.22 93 LEU A CA 1
ATOM 729 C C . LEU A 1 93 ? 7.449 4.825 -16.262 1.00 56.22 93 LEU A C 1
ATOM 731 O O . LEU A 1 93 ? 7.756 4.473 -17.393 1.00 56.22 93 LEU A O 1
ATOM 735 N N . SER A 1 94 ? 7.463 3.923 -15.280 1.00 64.62 94 SER A N 1
ATOM 736 C CA . SER A 1 94 ? 7.836 2.508 -15.523 1.00 64.62 94 SER A CA 1
ATOM 737 C C . SER A 1 94 ? 6.916 1.810 -16.550 1.00 64.62 94 SER A C 1
ATOM 739 O O . SER A 1 94 ? 5.727 2.117 -16.658 1.00 64.62 94 SER A O 1
ATOM 741 N N . ARG A 1 95 ? 7.478 0.887 -17.353 1.00 66.56 95 ARG A N 1
ATOM 742 C CA . ARG A 1 95 ? 6.692 0.001 -18.243 1.00 66.56 95 ARG A CA 1
ATOM 743 C C . ARG A 1 95 ? 6.074 -1.174 -17.501 1.00 66.56 95 ARG A C 1
ATOM 745 O O . ARG A 1 95 ? 5.184 -1.825 -18.055 1.00 66.56 95 ARG A O 1
ATOM 752 N N . ALA A 1 96 ? 6.593 -1.496 -16.323 1.00 71.56 96 ALA A N 1
ATOM 753 C CA . ALA A 1 96 ? 5.941 -2.438 -15.450 1.00 71.56 96 ALA A CA 1
ATOM 754 C C . ALA A 1 96 ? 4.669 -1.827 -14.879 1.00 71.56 96 ALA A C 1
ATOM 756 O O . ALA A 1 96 ? 4.586 -0.625 -14.632 1.00 71.56 96 ALA A O 1
ATOM 757 N N . ASP A 1 97 ? 3.703 -2.703 -14.672 1.00 78.31 97 ASP A N 1
ATOM 758 C CA . ASP A 1 97 ? 2.468 -2.462 -13.958 1.00 78.31 97 ASP A CA 1
ATOM 759 C C . ASP A 1 97 ? 2.668 -2.997 -12.523 1.00 78.31 97 ASP A C 1
ATOM 761 O O . ASP A 1 97 ? 3.270 -4.058 -12.312 1.00 78.31 97 ASP A O 1
ATOM 765 N N . ILE A 1 98 ? 2.308 -2.211 -11.510 1.00 82.00 98 ILE A N 1
ATOM 766 C CA . ILE A 1 98 ? 2.591 -2.546 -10.105 1.00 82.00 98 ILE A CA 1
ATOM 767 C C . ILE A 1 98 ? 1.288 -2.430 -9.341 1.00 82.00 98 ILE A C 1
ATOM 769 O O . ILE A 1 98 ? 0.955 -1.384 -8.794 1.00 82.00 98 ILE A O 1
ATOM 773 N N . ASP A 1 99 ? 0.600 -3.558 -9.234 1.00 85.44 99 ASP A N 1
ATOM 774 C CA . ASP A 1 99 ? -0.665 -3.617 -8.525 1.00 85.44 99 ASP A CA 1
ATOM 775 C C . ASP A 1 99 ? -0.450 -3.544 -7.011 1.00 85.44 99 ASP A C 1
ATOM 777 O O . ASP A 1 99 ? 0.455 -4.174 -6.443 1.00 85.44 99 ASP A O 1
ATOM 781 N N . LEU A 1 100 ? -1.357 -2.844 -6.333 1.00 86.88 100 LEU A N 1
ATOM 782 C CA . LEU A 1 100 ? -1.419 -2.771 -4.881 1.00 86.88 100 LEU A CA 1
ATOM 783 C C . LEU A 1 100 ? -2.536 -3.659 -4.339 1.00 86.88 100 LEU A C 1
ATOM 785 O O . LEU A 1 100 ? -3.692 -3.610 -4.761 1.00 86.88 100 LEU A O 1
ATOM 789 N N . TRP A 1 101 ? -2.186 -4.425 -3.314 1.00 87.12 101 TRP A N 1
ATOM 790 C CA . TRP A 1 101 ? -3.099 -5.267 -2.562 1.00 87.12 101 TRP A CA 1
ATOM 791 C C . TRP A 1 101 ? -3.046 -4.895 -1.093 1.00 87.12 101 TRP A C 1
ATOM 793 O O . TRP A 1 101 ? -1.970 -4.759 -0.506 1.00 87.12 101 TRP A O 1
ATOM 803 N N . VAL A 1 102 ? -4.219 -4.769 -0.479 1.00 89.31 102 VAL A N 1
ATOM 804 C CA . VAL A 1 102 ? -4.324 -4.553 0.963 1.00 89.31 102 VAL A CA 1
ATOM 805 C C . VAL A 1 102 ? -5.300 -5.552 1.549 1.00 89.31 102 VAL A C 1
ATOM 807 O O . VAL A 1 102 ? -6.460 -5.627 1.140 1.00 89.31 102 VAL A O 1
ATOM 810 N N . ALA A 1 103 ? -4.825 -6.313 2.528 1.00 89.31 103 ALA A N 1
ATOM 811 C CA . ALA A 1 103 ? -5.639 -7.232 3.302 1.00 89.31 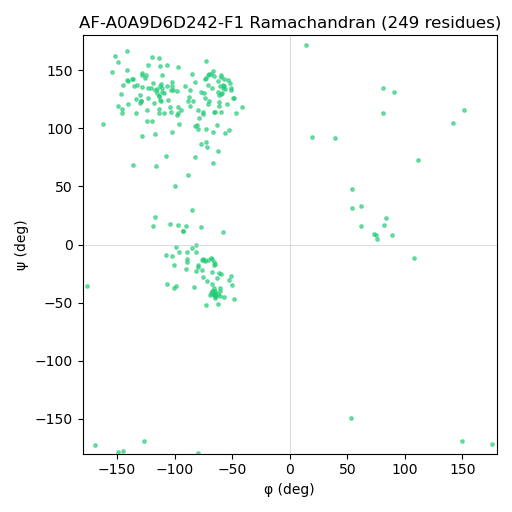103 ALA A CA 1
ATOM 812 C C . ALA A 1 103 ? -5.756 -6.745 4.746 1.00 89.31 103 ALA A C 1
ATOM 814 O O . ALA A 1 103 ? -4.784 -6.312 5.357 1.00 89.31 103 ALA A O 1
ATOM 815 N N . TYR A 1 104 ? -6.957 -6.854 5.292 1.00 90.50 104 TYR A N 1
ATOM 816 C CA . TYR A 1 104 ? -7.254 -6.744 6.709 1.00 90.50 104 TYR A CA 1
ATOM 817 C C . TYR A 1 104 ? -7.623 -8.124 7.247 1.00 90.50 104 TYR A C 1
ATOM 819 O O . TYR A 1 104 ? -8.492 -8.800 6.685 1.00 90.50 104 TYR A O 1
ATOM 827 N N . ILE A 1 105 ? -6.990 -8.497 8.356 1.00 90.94 105 ILE A N 1
ATOM 828 C CA . ILE A 1 105 ? -7.216 -9.730 9.104 1.00 90.94 105 ILE A CA 1
ATOM 829 C C . ILE A 1 105 ? -7.661 -9.339 10.511 1.00 90.94 105 ILE A C 1
ATOM 831 O O . ILE A 1 105 ? -6.866 -8.861 11.327 1.00 90.94 105 ILE A O 1
ATOM 835 N N . GLY A 1 106 ? -8.948 -9.521 10.783 1.00 89.94 106 GLY A N 1
ATOM 836 C CA . GLY A 1 106 ? -9.541 -9.233 12.078 1.00 89.94 106 GLY A CA 1
ATOM 837 C C . GLY A 1 106 ? -9.149 -10.245 13.147 1.00 89.94 106 GLY A C 1
ATOM 838 O O . GLY A 1 106 ? -8.796 -11.392 12.870 1.00 89.94 106 GLY A O 1
ATOM 839 N N . THR A 1 107 ? -9.257 -9.823 14.406 1.00 88.94 107 THR A N 1
ATOM 840 C CA . THR A 1 107 ? -9.063 -10.695 15.579 1.00 88.94 107 THR A CA 1
ATOM 841 C C . THR A 1 107 ? -10.123 -11.795 15.686 1.00 88.94 107 THR A C 1
ATOM 843 O O . THR A 1 107 ? -9.920 -12.786 16.383 1.00 88.94 107 THR A O 1
ATOM 846 N N . ASP A 1 108 ? -11.237 -11.636 14.974 1.00 86.06 108 ASP A N 1
ATOM 847 C CA . ASP A 1 108 ? -12.344 -12.579 14.826 1.00 86.06 108 ASP A CA 1
ATOM 848 C C . ASP A 1 108 ? -12.195 -13.503 13.603 1.00 86.06 108 ASP A C 1
ATOM 850 O O . ASP A 1 108 ? -13.146 -14.188 13.227 1.00 86.06 108 ASP A O 1
ATOM 854 N N . ASN A 1 109 ? -11.017 -13.524 12.969 1.00 78.62 109 ASN A N 1
ATOM 855 C CA . ASN A 1 109 ? -10.741 -14.202 11.697 1.00 78.62 109 ASN A CA 1
ATOM 856 C C . ASN A 1 109 ? -11.554 -13.668 10.506 1.00 78.62 109 ASN A C 1
ATOM 858 O O . ASN A 1 109 ? -11.617 -14.321 9.460 1.00 78.62 109 ASN A O 1
ATOM 862 N N . SER A 1 110 ? -12.166 -12.484 10.621 1.00 84.50 110 SER A N 1
ATOM 863 C CA . SER A 1 110 ? -12.698 -11.800 9.448 1.00 84.50 110 SER A CA 1
ATOM 864 C C . SER A 1 110 ? -11.559 -11.383 8.517 1.00 84.50 110 SER A C 1
ATOM 866 O O . SER A 1 110 ? -10.455 -11.053 8.943 1.00 84.50 110 SER A O 1
ATOM 868 N N . CYS A 1 111 ? -11.830 -11.429 7.218 1.00 86.31 111 CYS A N 1
ATOM 869 C CA . CYS A 1 111 ? -10.853 -11.153 6.176 1.00 86.31 111 CYS A CA 1
ATOM 870 C C . CYS A 1 111 ? -11.484 -10.220 5.153 1.00 86.31 111 CYS A C 1
ATOM 872 O O . CYS A 1 111 ? -12.549 -10.519 4.607 1.00 86.31 111 CYS A O 1
ATOM 874 N N . GLN A 1 112 ? -10.840 -9.088 4.895 1.00 87.56 112 GLN A N 1
ATOM 875 C CA . GLN A 1 112 ? -11.248 -8.159 3.848 1.00 87.56 112 GLN A CA 1
ATOM 876 C C . GLN A 1 112 ? -10.040 -7.825 2.998 1.00 87.56 112 GLN A C 1
ATOM 878 O O . GLN A 1 112 ? -9.006 -7.436 3.520 1.00 87.56 112 GLN A O 1
ATOM 883 N N . VAL A 1 113 ? -10.184 -7.969 1.690 1.00 86.19 113 VAL A N 1
ATOM 884 C CA . VAL A 1 113 ? -9.091 -7.792 0.743 1.00 86.19 113 VAL A CA 1
ATOM 885 C C . VAL A 1 113 ? -9.531 -6.835 -0.342 1.00 86.19 113 VAL A C 1
ATOM 887 O O . VAL A 1 113 ? -10.644 -6.961 -0.855 1.00 86.19 113 VAL A O 1
ATOM 890 N N . VAL A 1 114 ? -8.653 -5.900 -0.683 1.00 85.69 114 VAL A N 1
ATOM 891 C CA . VAL A 1 114 ? -8.826 -5.008 -1.821 1.00 85.69 114 VAL A CA 1
ATOM 892 C C . VAL A 1 114 ? -7.620 -5.092 -2.758 1.00 85.69 114 VAL A C 1
ATOM 894 O O . VAL A 1 114 ? -6.498 -5.289 -2.290 1.00 85.69 114 VAL A O 1
ATOM 897 N N . GLY A 1 115 ? -7.859 -4.957 -4.059 1.00 81.38 115 GLY A N 1
ATOM 898 C CA . GLY A 1 115 ? -6.828 -4.885 -5.096 1.00 81.38 115 GLY A CA 1
ATOM 899 C C . GLY A 1 115 ? -7.425 -4.840 -6.503 1.00 81.38 115 GLY A C 1
ATOM 900 O O . GLY A 1 115 ? -8.646 -4.719 -6.658 1.00 81.38 115 GLY A O 1
ATOM 901 N N . TYR A 1 116 ? -6.561 -4.947 -7.512 1.00 72.38 116 TYR A N 1
ATOM 902 C CA . TYR A 1 116 ? -6.858 -4.674 -8.925 1.00 72.38 116 TYR A CA 1
ATOM 903 C C . TYR A 1 116 ? -8.138 -5.319 -9.507 1.00 72.38 116 TYR A C 1
ATOM 905 O O . TYR A 1 116 ? -8.927 -4.612 -10.155 1.00 72.38 116 TYR A O 1
ATOM 913 N N . PRO A 1 117 ? -8.439 -6.627 -9.306 1.00 70.25 117 PRO A N 1
ATOM 914 C CA . PRO A 1 117 ? -9.571 -7.259 -9.979 1.00 70.25 117 PRO A CA 1
ATOM 915 C C . PRO A 1 117 ? -10.880 -6.553 -9.656 1.00 70.25 117 PRO A C 1
ATOM 91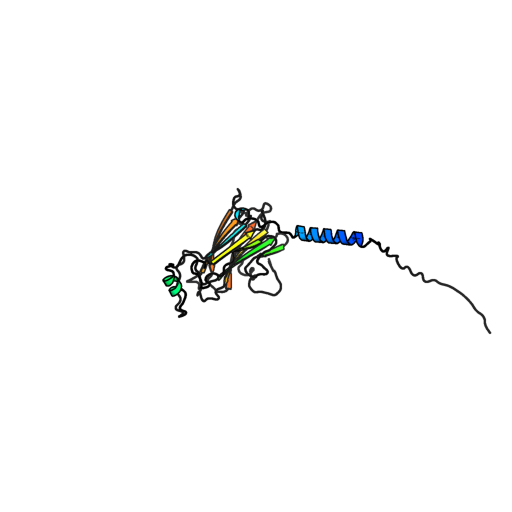7 O O . PRO A 1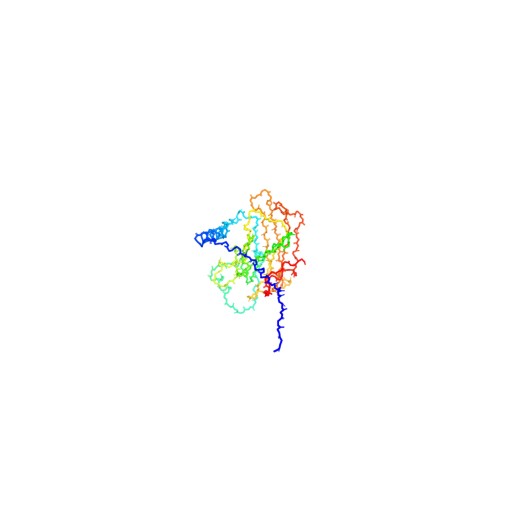 117 ? -11.158 -6.236 -8.503 1.00 70.25 117 PRO A O 1
ATOM 920 N N . SER A 1 118 ? -11.732 -6.358 -10.666 1.00 57.09 118 SER A N 1
ATOM 921 C CA . SER A 1 118 ? -12.968 -5.568 -10.550 1.00 57.09 118 SER A CA 1
ATOM 922 C C . SER A 1 118 ? -13.887 -5.997 -9.396 1.00 57.09 118 SER A C 1
ATOM 924 O O . SER A 1 118 ? -14.554 -5.156 -8.794 1.00 57.09 118 SER A O 1
ATOM 926 N N . SER A 1 119 ? -13.885 -7.283 -9.031 1.00 69.75 119 SER A N 1
ATOM 927 C CA . SER A 1 119 ? -14.635 -7.830 -7.893 1.00 69.75 119 SER A CA 1
ATOM 928 C C . SER A 1 119 ? -14.031 -7.531 -6.514 1.00 69.75 119 SER A C 1
ATOM 930 O O . SER A 1 119 ? -14.701 -7.746 -5.509 1.00 69.75 119 SER A O 1
ATOM 932 N N . MET A 1 120 ? -12.782 -7.070 -6.451 1.00 74.50 120 MET A N 1
ATOM 933 C CA . MET A 1 120 ? -12.013 -6.804 -5.231 1.00 74.50 120 MET A CA 1
ATOM 934 C C . MET A 1 120 ? -11.608 -5.331 -5.095 1.00 74.50 120 MET A C 1
ATOM 936 O O . MET A 1 120 ? -10.783 -5.012 -4.258 1.00 74.50 120 MET A O 1
ATOM 940 N N . ARG A 1 121 ? -12.207 -4.396 -5.840 1.00 81.50 121 ARG A N 1
ATOM 941 C CA . ARG A 1 121 ? -11.853 -2.963 -5.736 1.00 81.50 121 ARG A CA 1
ATOM 942 C C . ARG A 1 121 ? -12.386 -2.266 -4.486 1.00 81.50 121 ARG A C 1
ATOM 944 O O . ARG A 1 121 ? -12.000 -1.141 -4.185 1.00 81.50 121 ARG A O 1
ATOM 951 N N . GLN A 1 122 ? -13.309 -2.896 -3.764 1.00 86.81 122 GLN A N 1
ATOM 952 C CA . GLN A 1 122 ? -13.840 -2.351 -2.519 1.00 86.81 122 GLN A CA 1
ATOM 953 C C . GLN A 1 122 ? -14.367 -3.443 -1.596 1.00 86.81 122 GLN A C 1
ATOM 955 O O . GLN A 1 122 ? -14.940 -4.441 -2.029 1.00 86.81 122 GLN A O 1
ATOM 960 N N . THR A 1 123 ? -14.251 -3.186 -0.302 1.00 85.88 123 THR A N 1
ATOM 961 C CA . THR A 1 123 ? -14.874 -3.955 0.774 1.00 85.88 123 THR A CA 1
ATOM 962 C C . THR A 1 123 ? -15.665 -3.006 1.674 1.00 85.88 123 THR A C 1
ATOM 964 O O . THR A 1 123 ? -15.890 -1.839 1.333 1.00 85.88 123 THR A O 1
ATOM 967 N N . ARG A 1 124 ? -16.127 -3.486 2.834 1.00 85.38 124 ARG A N 1
ATOM 968 C CA . ARG A 1 124 ? -16.747 -2.613 3.838 1.00 85.38 124 ARG A CA 1
ATOM 969 C C . ARG A 1 124 ? -15.719 -1.651 4.442 1.00 85.38 124 ARG A C 1
ATOM 971 O O . ARG A 1 124 ? -16.087 -0.528 4.771 1.00 85.38 124 ARG A O 1
ATOM 978 N N . LEU A 1 125 ? -14.469 -2.090 4.585 1.00 86.88 125 LEU A N 1
ATOM 979 C CA . LEU A 1 125 ? -13.405 -1.338 5.248 1.00 86.88 125 LEU A CA 1
ATOM 980 C C . LEU A 1 125 ? -12.478 -0.600 4.279 1.00 86.88 125 LEU A C 1
ATOM 982 O O . LEU A 1 125 ? -12.020 0.484 4.613 1.00 86.88 125 LEU A O 1
ATOM 986 N N . LEU A 1 126 ? -12.189 -1.173 3.115 1.00 89.38 126 LEU A N 1
ATOM 987 C CA . LEU A 1 126 ? -11.124 -0.716 2.217 1.00 89.38 126 LEU A CA 1
ATOM 988 C C . LEU A 1 126 ? -11.674 -0.390 0.828 1.00 89.38 126 LEU A C 1
ATOM 990 O O . LEU A 1 126 ? -12.695 -0.947 0.411 1.00 89.38 126 LEU A O 1
ATOM 994 N N . LYS A 1 127 ? -10.990 0.491 0.102 1.00 88.88 127 LYS A N 1
ATOM 995 C CA . LYS A 1 127 ? -11.292 0.834 -1.289 1.00 88.88 127 LYS A CA 1
ATOM 996 C C . LYS A 1 127 ? -10.002 1.104 -2.053 1.00 88.88 127 LYS A C 1
ATOM 998 O O . LYS A 1 127 ? -9.129 1.784 -1.535 1.00 88.88 127 LYS A O 1
ATOM 1003 N N . LEU A 1 128 ? -9.926 0.592 -3.275 1.00 87.38 128 LEU A N 1
ATOM 1004 C CA . LEU A 1 128 ? -8.947 1.010 -4.266 1.00 87.38 128 LEU A CA 1
ATOM 1005 C C . LEU A 1 128 ? -9.466 2.304 -4.909 1.00 87.38 128 LEU A C 1
ATOM 1007 O O . LEU A 1 128 ? -10.453 2.284 -5.653 1.00 87.38 128 LEU A O 1
ATOM 1011 N N . ASP A 1 129 ? -8.888 3.430 -4.504 1.00 83.25 129 ASP A N 1
ATOM 1012 C CA . ASP A 1 129 ? -9.297 4.777 -4.907 1.00 83.25 129 ASP A CA 1
ATOM 1013 C C . ASP A 1 129 ? -8.702 5.187 -6.252 1.00 83.25 129 ASP A C 1
ATOM 1015 O O . ASP A 1 129 ? -9.393 5.820 -7.050 1.00 83.25 129 ASP A O 1
ATOM 1019 N N . GLU A 1 130 ? -7.462 4.779 -6.505 1.00 83.50 130 GLU A N 1
ATOM 1020 C CA . GLU A 1 130 ? -6.723 5.018 -7.741 1.00 83.50 130 GLU A CA 1
ATOM 1021 C C . GLU A 1 130 ? -6.042 3.720 -8.145 1.00 83.50 130 GLU A C 1
ATOM 1023 O O . GLU A 1 130 ? -5.523 3.013 -7.281 1.00 83.50 130 GLU A O 1
ATOM 1028 N N . ASP A 1 131 ? -6.123 3.427 -9.435 1.00 79.75 131 ASP A N 1
ATOM 1029 C CA . ASP A 1 131 ? -5.534 2.264 -10.083 1.00 79.75 131 ASP A CA 1
ATOM 1030 C C . ASP A 1 131 ? -5.122 2.703 -11.474 1.00 79.75 131 ASP A C 1
ATOM 1032 O O . ASP A 1 131 ? -5.970 3.150 -12.266 1.00 79.75 131 ASP A O 1
ATOM 1036 N N . ASP A 1 132 ? -3.829 2.651 -11.721 1.00 73.62 132 ASP A N 1
ATOM 1037 C CA . ASP A 1 132 ? -3.252 2.929 -13.017 1.00 73.62 132 ASP A CA 1
ATOM 1038 C C . ASP A 1 132 ? -2.518 1.684 -13.511 1.00 73.62 132 ASP A C 1
ATOM 1040 O O . ASP A 1 132 ? -2.258 0.741 -12.783 1.00 73.62 132 ASP A O 1
ATOM 1044 N N . ARG A 1 133 ? -2.265 1.620 -14.816 1.00 65.56 133 ARG A N 1
ATOM 1045 C CA . ARG A 1 133 ? -1.701 0.412 -15.445 1.00 65.56 133 ARG A CA 1
ATOM 1046 C C . ARG A 1 133 ? -0.223 0.577 -15.777 1.00 65.56 133 ARG A C 1
ATOM 1048 O O . ARG A 1 133 ? 0.292 -0.097 -16.676 1.00 65.56 133 ARG A O 1
ATOM 1055 N N . GLY A 1 134 ? 0.420 1.564 -15.151 1.00 64.44 134 GLY A N 1
ATOM 1056 C CA . GLY A 1 134 ? 1.670 2.138 -15.634 1.00 64.44 134 GLY A CA 1
ATOM 1057 C C . GLY A 1 134 ? 1.578 2.598 -17.097 1.00 64.44 134 GLY A C 1
ATOM 1058 O O . GLY A 1 134 ? 0.522 3.000 -17.587 1.00 64.44 134 GLY A O 1
ATOM 1059 N N . TRP A 1 135 ? 2.704 2.536 -17.812 1.00 63.41 135 TRP A N 1
ATOM 1060 C CA . TRP A 1 135 ? 2.830 3.077 -19.170 1.00 63.41 135 TRP A CA 1
ATOM 1061 C C . TRP A 1 135 ? 1.959 2.374 -20.224 1.00 63.41 135 TRP A C 1
ATOM 1063 O O . TRP A 1 135 ? 2.222 1.224 -20.627 1.00 63.41 135 TRP A O 1
ATOM 1073 N N . ASP A 1 136 ? 0.980 3.098 -20.777 1.00 63.16 136 ASP A N 1
ATOM 1074 C CA . ASP A 1 136 ? 0.106 2.577 -21.826 1.00 63.16 136 ASP A CA 1
ATOM 1075 C C . ASP A 1 136 ? 0.643 2.821 -23.250 1.00 63.16 136 ASP A C 1
ATOM 1077 O O . ASP A 1 136 ? 0.330 2.035 -24.156 1.00 63.16 136 ASP A O 1
ATOM 1081 N N . GLY A 1 137 ? 1.542 3.804 -23.405 1.00 58.09 137 GLY A N 1
ATOM 1082 C CA . GLY A 1 137 ? 2.199 4.175 -24.662 1.00 58.09 137 GLY A CA 1
ATOM 1083 C C . GLY A 1 137 ? 1.468 5.210 -25.508 1.00 58.09 137 GLY A C 1
ATOM 1084 O O . GLY A 1 137 ? 1.890 5.442 -26.642 1.00 58.09 137 GLY A O 1
ATOM 1085 N N . SER A 1 138 ? 0.403 5.825 -24.994 1.00 59.50 138 SER A N 1
ATOM 1086 C CA . SER A 1 138 ? -0.405 6.805 -25.721 1.00 59.50 138 SER A CA 1
ATOM 1087 C C . SER A 1 138 ? -0.203 8.253 -25.263 1.00 59.50 138 SER A C 1
ATOM 1089 O O . SER A 1 138 ? -0.214 9.135 -26.124 1.00 59.50 138 SER A O 1
ATOM 1091 N N . ASP A 1 139 ? 0.046 8.504 -23.973 1.00 60.97 139 ASP A N 1
ATOM 1092 C CA . ASP A 1 139 ? 0.326 9.843 -23.435 1.00 60.97 139 ASP A CA 1
ATOM 1093 C C . ASP A 1 139 ? 1.334 9.782 -22.276 1.00 60.97 139 ASP A C 1
ATOM 1095 O O . ASP A 1 139 ? 1.068 9.306 -21.174 1.00 60.97 139 ASP A O 1
ATOM 1099 N N . VAL A 1 140 ? 2.513 10.353 -22.523 1.00 57.72 140 VAL A N 1
ATOM 1100 C CA . VAL A 1 140 ? 3.641 10.359 -21.587 1.00 57.72 140 VAL A CA 1
ATOM 1101 C C . VAL A 1 140 ? 3.315 11.083 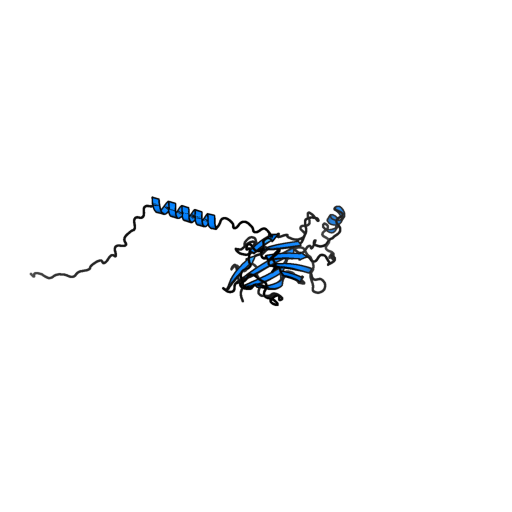-20.274 1.00 57.72 140 VAL A C 1
ATOM 1103 O O . VAL A 1 140 ? 3.958 10.853 -19.252 1.00 57.72 140 VAL A O 1
ATOM 1106 N N . LYS A 1 141 ? 2.349 12.008 -20.286 1.00 54.00 141 LYS A N 1
ATOM 1107 C CA . LYS A 1 141 ? 2.025 12.868 -19.139 1.00 54.00 141 LYS A CA 1
ATOM 1108 C C . LYS A 1 141 ? 0.985 12.258 -18.203 1.00 54.00 141 LYS A C 1
ATOM 1110 O O . LYS A 1 141 ? 0.817 12.791 -17.106 1.00 54.00 141 LYS A O 1
ATOM 1115 N N . SER A 1 142 ? 0.310 11.187 -18.617 1.00 56.72 142 SER A N 1
ATOM 1116 C CA . SER A 1 142 ? -0.658 10.439 -17.802 1.00 56.72 142 SER A CA 1
ATOM 1117 C C . SER A 1 142 ? -0.110 9.129 -17.234 1.00 56.72 142 SER A C 1
ATOM 1119 O O . SER A 1 142 ? -0.757 8.538 -16.377 1.00 56.72 142 SER A O 1
ATOM 1121 N N . ASP A 1 143 ? 1.071 8.698 -17.673 1.00 62.66 143 ASP A N 1
ATOM 1122 C CA . ASP A 1 143 ? 1.617 7.364 -17.407 1.00 62.66 143 ASP A CA 1
ATOM 1123 C C . ASP A 1 143 ? 2.419 7.291 -16.093 1.00 62.66 143 ASP A C 1
ATOM 1125 O O . ASP A 1 143 ? 3.615 6.997 -16.087 1.00 62.66 143 ASP A O 1
ATOM 1129 N N . ILE A 1 144 ? 1.779 7.586 -14.960 1.00 67.50 144 ILE A N 1
ATOM 1130 C CA . ILE A 1 144 ? 2.349 7.285 -13.637 1.00 67.50 144 ILE A CA 1
ATOM 1131 C C . ILE A 1 144 ? 1.995 5.831 -13.293 1.00 67.50 144 ILE A C 1
ATOM 1133 O O . ILE A 1 144 ? 0.972 5.337 -13.747 1.00 67.50 144 ILE A O 1
ATOM 1137 N N . ASN A 1 145 ? 2.879 5.134 -12.571 1.00 75.06 145 ASN A N 1
ATOM 1138 C CA . ASN A 1 145 ? 2.549 3.881 -11.894 1.00 75.06 145 ASN A CA 1
ATOM 1139 C C . ASN A 1 145 ? 2.348 4.142 -10.389 1.00 75.06 145 ASN A C 1
ATOM 1141 O O . ASN A 1 145 ? 3.320 4.286 -9.625 1.00 75.06 145 ASN A O 1
ATOM 1145 N N . ARG A 1 146 ? 1.087 4.306 -10.003 1.00 82.62 146 ARG A N 1
ATOM 1146 C CA . ARG A 1 146 ? 0.585 4.735 -8.707 1.00 82.62 146 ARG A CA 1
ATOM 1147 C C . ARG A 1 146 ? -0.777 4.108 -8.410 1.00 82.62 146 ARG A C 1
ATOM 1149 O O . ARG A 1 146 ? -1.813 4.459 -8.960 1.00 82.62 146 ARG A O 1
ATOM 1156 N N . GLU A 1 147 ? -0.795 3.337 -7.334 1.00 85.62 147 GLU A N 1
ATOM 1157 C CA . GLU A 1 147 ? -2.030 2.808 -6.769 1.00 85.62 147 GLU A CA 1
ATOM 1158 C C . GLU A 1 147 ? -2.325 3.464 -5.427 1.00 85.62 147 GLU A C 1
ATOM 1160 O O . GLU A 1 147 ? -1.420 3.750 -4.628 1.00 85.62 147 GLU A O 1
ATOM 1165 N N . VAL A 1 148 ? -3.611 3.655 -5.138 1.00 87.56 148 VAL A N 1
ATOM 1166 C CA . VAL A 1 148 ? -4.065 4.206 -3.861 1.00 87.56 148 VAL A CA 1
ATOM 1167 C C . VAL A 1 148 ? -5.136 3.339 -3.242 1.00 87.56 148 VAL A C 1
ATOM 1169 O O . VAL A 1 148 ? -6.216 3.169 -3.802 1.00 87.56 148 VAL A O 1
ATOM 1172 N N . VAL A 1 149 ? -4.886 2.896 -2.012 1.00 89.06 149 VAL A N 1
ATOM 1173 C CA . VAL A 1 149 ? -5.905 2.275 -1.165 1.00 89.06 149 VAL A CA 1
ATOM 1174 C C . VAL A 1 149 ? -6.230 3.162 0.030 1.00 89.06 149 VAL A C 1
ATOM 1176 O O . VAL A 1 149 ? -5.358 3.494 0.836 1.00 89.06 149 VAL A O 1
ATOM 1179 N N . GLY A 1 150 ? -7.511 3.489 0.169 1.00 89.44 150 GLY A N 1
ATOM 1180 C CA . GLY A 1 150 ? -8.077 4.214 1.298 1.00 89.44 150 GLY A CA 1
ATOM 1181 C C . GLY A 1 150 ? -8.902 3.322 2.229 1.00 89.44 150 GLY A C 1
ATOM 1182 O O . GLY A 1 150 ? -9.476 2.303 1.823 1.00 89.44 150 GLY A O 1
ATOM 1183 N N . ALA A 1 151 ? -9.015 3.725 3.496 1.00 88.38 151 ALA A N 1
ATOM 1184 C CA . ALA A 1 151 ? -10.049 3.215 4.386 1.00 88.38 151 ALA A CA 1
ATOM 1185 C C . ALA A 1 151 ? -11.376 3.950 4.172 1.00 88.38 151 ALA A C 1
ATOM 1187 O O . ALA A 1 151 ? -11.468 5.169 4.096 1.00 88.38 151 ALA A O 1
ATOM 1188 N N . ARG A 1 152 ? -12.458 3.180 4.205 1.00 87.31 152 ARG A N 1
ATOM 1189 C CA . ARG A 1 152 ? -13.845 3.661 4.209 1.00 87.31 152 ARG A CA 1
ATOM 1190 C C . ARG A 1 152 ? -14.378 3.879 5.626 1.00 87.31 152 ARG A C 1
ATOM 1192 O O . ARG A 1 152 ? -15.590 3.948 5.832 1.00 87.31 152 ARG A O 1
ATOM 1199 N N . ALA A 1 153 ? -13.481 3.942 6.607 1.00 82.75 153 ALA A N 1
ATOM 1200 C CA . ALA A 1 153 ? -13.798 4.129 8.012 1.00 82.75 153 ALA A CA 1
ATOM 1201 C C . ALA A 1 153 ? -12.985 5.281 8.608 1.00 82.75 153 ALA A C 1
ATOM 1203 O O . ALA A 1 153 ? -11.818 5.479 8.278 1.00 82.75 153 ALA A O 1
ATOM 1204 N N . LYS A 1 154 ? -13.607 6.003 9.547 1.00 82.44 154 LYS A N 1
ATOM 1205 C CA . LYS A 1 154 ? -12.927 7.034 10.337 1.00 82.44 154 LYS A CA 1
ATOM 1206 C C . LYS A 1 154 ? -11.999 6.441 11.389 1.00 82.44 154 LYS A C 1
ATOM 1208 O O . LYS A 1 154 ? -11.205 7.183 11.929 1.00 82.44 154 LYS A O 1
ATOM 1213 N N . ALA A 1 155 ? -12.077 5.160 11.710 1.00 86.56 155 ALA A N 1
ATOM 1214 C CA . ALA A 1 155 ? -11.115 4.498 12.581 1.00 86.56 155 ALA A CA 1
ATOM 1215 C C . ALA A 1 155 ? -10.863 3.097 12.036 1.00 86.56 155 ALA A C 1
ATOM 1217 O O . ALA A 1 155 ? -11.796 2.450 11.547 1.00 86.56 155 ALA A O 1
ATOM 1218 N N . LEU A 1 156 ? -9.614 2.646 12.101 1.00 92.19 156 LEU A N 1
ATOM 1219 C CA . LEU A 1 156 ? -9.259 1.295 11.699 1.00 92.19 156 LEU A CA 1
ATOM 1220 C C . LEU A 1 156 ? -9.667 0.299 12.792 1.00 92.19 156 LEU A C 1
ATOM 1222 O O . LEU A 1 156 ? -9.357 0.529 13.959 1.00 92.19 156 LEU A O 1
ATOM 1226 N N . PRO A 1 157 ? -10.352 -0.807 12.456 1.00 94.62 157 PRO A N 1
ATOM 1227 C CA . PRO A 1 157 ? -10.570 -1.881 13.410 1.00 94.62 157 PRO A CA 1
ATOM 1228 C C . PRO A 1 157 ? -9.248 -2.563 13.773 1.00 94.62 157 PRO A C 1
ATOM 1230 O O . PRO A 1 157 ? -8.339 -2.673 12.941 1.00 94.62 157 PRO A O 1
ATOM 1233 N N . ALA A 1 158 ? -9.190 -3.071 15.005 1.00 95.94 158 ALA A N 1
ATOM 1234 C CA . ALA A 1 158 ? -8.075 -3.868 15.494 1.00 95.94 158 ALA A CA 1
ATOM 1235 C C . ALA A 1 158 ? -7.836 -5.095 14.611 1.00 95.94 158 ALA A C 1
ATOM 1237 O O . ALA A 1 158 ? -8.781 -5.745 14.145 1.00 95.94 158 ALA A O 1
ATOM 1238 N N . GLY A 1 159 ? -6.569 -5.435 14.412 1.00 95.38 159 GLY A N 1
ATOM 1239 C CA . GLY A 1 159 ? -6.176 -6.572 13.588 1.00 95.38 159 GLY A CA 1
ATOM 1240 C C . GLY A 1 159 ? -4.834 -6.365 12.909 1.00 95.38 159 GLY A C 1
ATOM 1241 O O . GLY A 1 159 ? -4.091 -5.433 13.227 1.00 95.38 159 GLY A O 1
ATOM 1242 N N . THR A 1 160 ? -4.536 -7.257 11.976 1.00 94.19 160 THR A N 1
ATOM 1243 C CA . THR A 1 160 ? -3.334 -7.205 11.147 1.00 94.19 160 THR A CA 1
ATOM 1244 C C . THR A 1 160 ? -3.700 -6.683 9.766 1.00 94.19 160 THR A C 1
ATOM 1246 O O . THR A 1 160 ? -4.707 -7.086 9.187 1.00 94.19 160 THR A O 1
ATOM 1249 N N . TYR A 1 161 ? -2.878 -5.784 9.245 1.00 93.00 161 TYR A N 1
ATOM 1250 C CA . TYR A 1 161 ? -2.987 -5.256 7.896 1.00 93.00 161 TYR A CA 1
ATOM 1251 C C . TYR A 1 161 ? -1.761 -5.681 7.114 1.00 93.00 161 TYR A C 1
ATOM 1253 O O . TYR A 1 161 ? -0.636 -5.499 7.577 1.00 93.00 161 TYR A O 1
ATOM 1261 N N . TRP A 1 162 ? -1.988 -6.230 5.931 1.00 92.00 162 TRP A N 1
ATOM 1262 C CA . TRP A 1 162 ? -0.946 -6.560 4.973 1.00 92.00 162 TRP A CA 1
ATOM 1263 C C . TRP A 1 162 ? -1.059 -5.632 3.779 1.00 92.00 162 TRP A C 1
ATOM 1265 O O . TRP A 1 162 ? -2.151 -5.447 3.244 1.00 92.00 162 TRP A O 1
ATOM 1275 N N . VAL A 1 163 ? 0.066 -5.051 3.382 1.00 91.50 163 VAL A N 1
ATOM 1276 C CA . VAL A 1 163 ? 0.183 -4.157 2.233 1.00 91.50 163 VAL A CA 1
ATOM 1277 C C . VAL A 1 163 ? 1.240 -4.723 1.312 1.00 91.50 163 VAL A C 1
ATOM 1279 O O . VAL A 1 163 ? 2.412 -4.795 1.683 1.00 91.50 163 VAL A O 1
ATOM 1282 N N . THR A 1 164 ? 0.827 -5.108 0.115 1.00 89.31 164 THR A N 1
ATOM 1283 C CA . THR A 1 164 ? 1.658 -5.876 -0.806 1.00 89.31 164 THR A CA 1
ATOM 1284 C C . THR A 1 164 ? 1.600 -5.267 -2.183 1.00 89.31 164 THR A C 1
ATOM 1286 O O . THR A 1 164 ? 0.531 -4.897 -2.659 1.00 89.31 164 THR A O 1
ATOM 1289 N N . THR A 1 165 ? 2.756 -5.188 -2.824 1.00 88.50 165 THR A N 1
ATOM 1290 C CA . THR A 1 165 ? 2.851 -4.866 -4.239 1.00 88.50 165 THR A CA 1
ATOM 1291 C C . THR A 1 165 ? 3.101 -6.136 -5.030 1.00 88.50 165 THR A C 1
ATOM 1293 O O . THR A 1 165 ? 3.855 -7.015 -4.600 1.00 88.50 165 THR A O 1
ATOM 1296 N N . HIS A 1 166 ? 2.445 -6.231 -6.178 1.00 85.31 166 HIS A N 1
ATOM 1297 C CA . HIS A 1 166 ? 2.607 -7.312 -7.134 1.00 85.31 166 HIS A CA 1
ATOM 1298 C C . HIS A 1 166 ? 3.232 -6.743 -8.405 1.00 85.31 166 HIS A C 1
ATOM 1300 O O . HIS A 1 166 ? 2.729 -5.770 -8.959 1.00 85.31 166 HIS A O 1
ATOM 1306 N N . LEU A 1 167 ? 4.326 -7.345 -8.872 1.00 82.81 167 LEU A N 1
ATOM 1307 C CA . LEU A 1 167 ? 4.909 -6.962 -10.153 1.00 82.81 167 LEU A CA 1
ATOM 1308 C C . LEU A 1 167 ? 4.181 -7.661 -11.304 1.00 82.81 167 LEU A C 1
ATOM 1310 O O . LEU A 1 167 ? 4.479 -8.822 -11.612 1.00 82.81 167 LEU A O 1
ATOM 1314 N N . TYR A 1 168 ? 3.308 -6.928 -11.987 1.00 75.75 168 TYR A N 1
ATOM 1315 C CA . TYR A 1 168 ? 2.735 -7.343 -13.259 1.00 75.75 168 TYR A CA 1
ATOM 1316 C C . TYR A 1 168 ? 3.561 -6.705 -14.388 1.00 75.75 168 TYR A C 1
ATOM 1318 O O . TYR A 1 168 ? 3.470 -5.523 -14.670 1.00 75.75 168 TYR A O 1
ATOM 1326 N N . SER A 1 169 ? 4.431 -7.458 -15.067 1.00 63.84 169 SER A N 1
ATOM 1327 C CA . SER A 1 169 ? 5.222 -6.904 -16.189 1.00 63.84 169 SER A CA 1
ATOM 1328 C C . SER A 1 169 ? 4.853 -7.594 -17.504 1.00 63.84 169 SER A C 1
ATOM 1330 O O . SER A 1 169 ? 5.666 -8.311 -18.091 1.00 63.84 169 SER A O 1
ATOM 1332 N N . PRO A 1 170 ? 3.622 -7.391 -18.019 1.00 50.62 170 PRO A N 1
ATOM 1333 C CA . PRO A 1 170 ? 3.215 -7.941 -19.310 1.00 50.62 170 PRO A CA 1
ATOM 1334 C C . PRO A 1 170 ? 3.957 -7.282 -20.487 1.00 50.62 170 PRO A C 1
ATOM 1336 O O . PRO A 1 170 ? 3.850 -7.758 -21.615 1.00 50.62 170 PRO A O 1
ATOM 1339 N N . ARG A 1 171 ? 4.680 -6.172 -20.256 1.00 54.97 171 ARG A N 1
ATOM 1340 C CA . ARG A 1 171 ? 5.229 -5.284 -21.299 1.00 54.97 171 ARG A CA 1
ATOM 1341 C C . ARG A 1 171 ? 6.759 -5.186 -21.338 1.00 54.97 171 ARG A C 1
ATOM 1343 O O . ARG A 1 171 ? 7.284 -4.239 -21.921 1.00 54.97 171 ARG A O 1
ATOM 1350 N N . GLY A 1 172 ? 7.467 -6.195 -20.828 1.00 52.06 172 GLY A N 1
ATOM 1351 C CA . GLY A 1 172 ? 8.870 -6.430 -21.194 1.00 52.06 172 GLY A CA 1
ATOM 1352 C C . GLY A 1 172 ? 9.915 -5.612 -20.433 1.00 52.06 172 GLY A C 1
ATOM 1353 O O . GLY A 1 172 ? 11.023 -5.445 -20.940 1.00 52.06 172 GLY A O 1
ATOM 1354 N N . GLU A 1 173 ? 9.604 -5.120 -19.231 1.00 64.06 173 GLU A N 1
ATOM 1355 C CA . GLU A 1 173 ? 10.651 -4.642 -18.322 1.00 64.06 173 GLU A CA 1
ATOM 1356 C C . GLU A 1 173 ? 11.357 -5.866 -17.718 1.00 64.06 173 GLU A C 1
ATOM 1358 O O . GLU A 1 173 ? 10.739 -6.660 -17.002 1.00 64.06 173 GLU A O 1
ATOM 1363 N N . TYR A 1 174 ? 12.626 -6.068 -18.088 1.00 61.75 174 TYR A N 1
ATOM 1364 C CA . TYR A 1 174 ? 13.437 -7.168 -17.573 1.00 61.75 174 TYR A CA 1
ATOM 1365 C C . TYR A 1 174 ? 13.827 -6.871 -16.128 1.00 61.75 174 TYR A C 1
ATOM 1367 O O . TYR A 1 174 ? 14.398 -5.820 -15.840 1.00 61.75 174 TYR A O 1
ATOM 1375 N N . VAL A 1 175 ? 13.533 -7.813 -15.239 1.00 69.69 175 VAL A N 1
ATOM 1376 C CA . VAL A 1 175 ? 13.856 -7.722 -13.817 1.00 69.69 175 VAL A CA 1
ATOM 1377 C C . VAL A 1 175 ? 14.750 -8.877 -13.411 1.00 69.69 175 VAL A C 1
ATOM 1379 O O . VAL A 1 175 ? 14.510 -10.024 -13.790 1.00 69.69 175 VAL A O 1
ATOM 1382 N N . ASP A 1 176 ? 15.789 -8.556 -12.649 1.00 73.56 176 ASP A N 1
ATOM 1383 C CA . ASP A 1 176 ? 16.660 -9.525 -11.994 1.00 73.56 176 ASP A CA 1
ATOM 1384 C C . ASP A 1 176 ? 17.210 -8.955 -10.676 1.00 73.56 176 ASP A C 1
ATOM 1386 O O . ASP A 1 176 ? 16.872 -7.846 -10.259 1.00 73.56 176 ASP A O 1
ATOM 1390 N N . GLU A 1 177 ? 18.053 -9.722 -9.981 1.00 76.81 177 GLU A N 1
ATOM 1391 C CA . GLU A 1 177 ? 18.664 -9.287 -8.718 1.00 76.81 177 GLU A CA 1
ATOM 1392 C C . GLU A 1 177 ? 19.582 -8.065 -8.865 1.00 76.81 177 GLU A C 1
ATOM 1394 O O . GLU A 1 177 ? 19.729 -7.288 -7.919 1.00 76.81 177 GLU A O 1
ATOM 1399 N N . ALA A 1 178 ? 20.201 -7.883 -10.034 1.00 73.88 178 ALA A N 1
ATOM 1400 C CA . ALA A 1 178 ? 21.081 -6.753 -10.308 1.00 73.88 178 ALA A CA 1
ATOM 1401 C C . ALA A 1 178 ? 20.296 -5.487 -10.691 1.00 73.88 178 ALA A C 1
ATOM 1403 O O . ALA A 1 178 ? 20.805 -4.376 -10.522 1.00 73.88 178 ALA A O 1
ATOM 1404 N N . ASN A 1 179 ? 19.065 -5.650 -11.181 1.00 71.62 179 ASN A N 1
ATOM 1405 C CA . ASN A 1 179 ? 18.191 -4.594 -11.678 1.00 71.62 179 ASN A CA 1
ATOM 1406 C C . ASN A 1 179 ? 16.750 -4.802 -11.158 1.00 71.62 179 ASN A C 1
ATOM 1408 O O . ASN A 1 179 ? 15.850 -5.129 -11.936 1.00 71.62 179 ASN A O 1
ATOM 1412 N N . PRO A 1 180 ? 16.508 -4.634 -9.844 1.00 78.00 180 PRO A N 1
ATOM 1413 C CA . PRO A 1 180 ? 15.161 -4.699 -9.295 1.00 78.00 180 PRO A CA 1
ATOM 1414 C C . PRO A 1 180 ? 14.335 -3.478 -9.703 1.00 78.00 180 PRO A C 1
ATOM 1416 O O . PRO A 1 180 ? 14.831 -2.349 -9.698 1.00 78.00 180 PRO A O 1
ATOM 1419 N N . ILE A 1 181 ? 13.038 -3.686 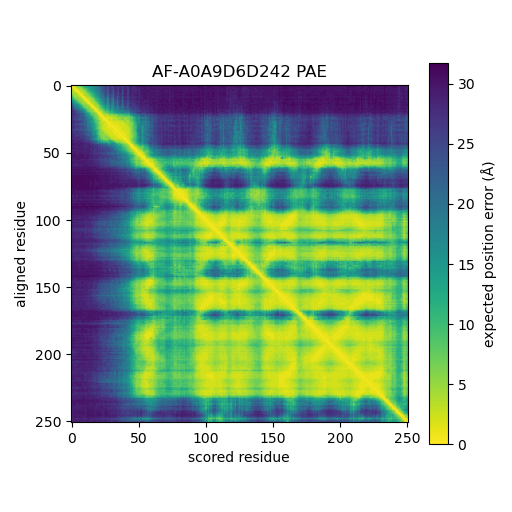-9.907 1.00 78.69 181 ILE A N 1
ATOM 1420 C CA . ILE A 1 181 ? 12.052 -2.607 -9.848 1.00 78.69 181 ILE A CA 1
ATOM 1421 C C . ILE A 1 181 ? 11.839 -2.251 -8.383 1.00 78.69 181 ILE A C 1
ATOM 1423 O O . ILE A 1 181 ? 11.610 -3.131 -7.554 1.00 78.69 181 ILE A O 1
ATOM 1427 N N . VAL A 1 182 ? 11.914 -0.965 -8.046 1.00 82.06 182 VAL A N 1
ATOM 1428 C CA . VAL A 1 182 ? 11.650 -0.504 -6.682 1.00 82.06 182 VAL A CA 1
ATOM 1429 C C . VAL A 1 182 ? 10.374 0.308 -6.662 1.00 82.06 182 VAL A C 1
ATOM 1431 O O . VAL A 1 182 ? 10.243 1.303 -7.365 1.00 82.06 182 VAL A O 1
ATOM 1434 N N . THR A 1 183 ? 9.438 -0.119 -5.827 1.00 83.81 183 THR A N 1
ATOM 1435 C CA . THR A 1 183 ? 8.237 0.644 -5.499 1.00 83.81 183 THR A CA 1
ATOM 1436 C C . THR A 1 183 ? 8.306 1.068 -4.046 1.00 83.81 183 THR A C 1
ATOM 1438 O O . THR A 1 183 ? 8.671 0.279 -3.172 1.00 83.81 183 THR A O 1
ATOM 1441 N N . ARG A 1 184 ? 7.957 2.320 -3.776 1.00 86.62 184 ARG A N 1
ATOM 1442 C CA . ARG A 1 184 ? 7.875 2.853 -2.426 1.00 86.62 184 ARG A CA 1
ATOM 1443 C C . ARG A 1 184 ? 6.433 2.803 -1.954 1.00 86.62 184 ARG A C 1
ATOM 1445 O O . ARG A 1 184 ? 5.551 3.460 -2.500 1.00 86.62 184 ARG A O 1
ATOM 1452 N N . LEU A 1 185 ? 6.213 2.045 -0.889 1.00 89.75 185 LEU A N 1
ATOM 1453 C CA . LEU A 1 185 ? 4.973 2.053 -0.134 1.00 89.75 185 LEU A CA 1
ATOM 1454 C C . LEU A 1 185 ? 5.011 3.196 0.873 1.00 89.75 185 LEU A C 1
ATOM 1456 O O . LEU A 1 185 ? 5.906 3.254 1.716 1.00 89.75 185 LEU A O 1
ATOM 1460 N N . LYS A 1 186 ? 4.023 4.084 0.817 1.00 92.12 186 LYS A N 1
ATOM 1461 C CA . LYS A 1 186 ? 3.749 5.078 1.856 1.00 92.12 186 LYS A CA 1
ATOM 1462 C C . LYS A 1 186 ? 2.412 4.743 2.501 1.00 92.12 186 LYS A C 1
ATOM 1464 O O . LYS A 1 186 ? 1.384 4.800 1.839 1.00 92.12 186 LYS A O 1
ATOM 1469 N N . ILE A 1 187 ? 2.435 4.418 3.787 1.00 92.94 187 ILE A N 1
ATOM 1470 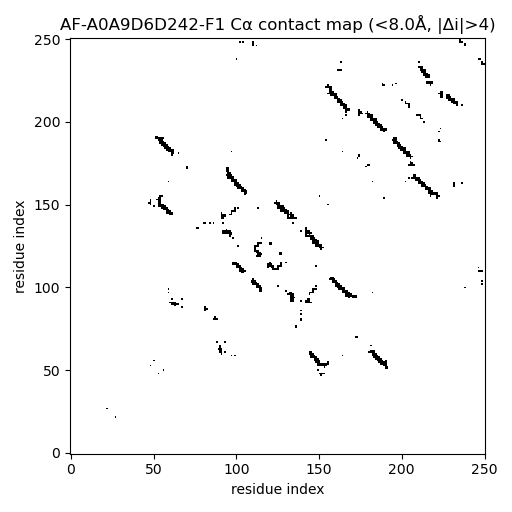C CA . ILE A 1 187 ? 1.260 4.062 4.584 1.00 92.94 187 ILE A CA 1
ATOM 1471 C C . ILE A 1 187 ? 1.068 5.158 5.622 1.00 92.94 187 ILE A C 1
ATOM 1473 O O . ILE A 1 187 ? 1.894 5.320 6.519 1.00 92.94 187 ILE A O 1
ATOM 1477 N N . VAL A 1 188 ? -0.017 5.909 5.501 1.00 93.19 188 VAL A N 1
ATOM 1478 C CA . VAL A 1 188 ? -0.425 6.928 6.466 1.00 93.19 188 VAL A CA 1
ATOM 1479 C C . VAL A 1 188 ? -1.609 6.390 7.255 1.00 93.19 188 VAL A C 1
ATOM 1481 O O . VAL A 1 188 ? -2.612 5.990 6.673 1.00 93.19 188 VAL A O 1
ATOM 1484 N N . ILE A 1 189 ? -1.488 6.375 8.578 1.00 93.38 189 ILE A N 1
ATOM 1485 C CA . ILE A 1 189 ? -2.539 5.955 9.509 1.00 93.38 189 ILE A CA 1
ATOM 1486 C C . ILE A 1 189 ? -3.005 7.200 10.257 1.00 93.38 189 ILE A C 1
ATOM 1488 O O . ILE A 1 189 ? -2.166 7.986 10.700 1.00 93.38 189 ILE A O 1
ATOM 1492 N N . ASN A 1 190 ? -4.322 7.375 10.394 1.00 90.81 190 ASN A N 1
ATOM 1493 C CA . ASN A 1 190 ? -4.949 8.482 11.126 1.00 90.81 190 ASN A CA 1
ATOM 1494 C C . ASN A 1 190 ? -4.467 9.868 10.648 1.00 90.81 190 ASN A C 1
ATOM 1496 O O . ASN A 1 190 ? -4.105 10.727 11.451 1.00 90.81 190 ASN A O 1
ATOM 1500 N N . GLN A 1 191 ? -4.447 10.084 9.326 1.00 86.44 191 GLN A N 1
ATOM 1501 C CA . GLN A 1 191 ? -3.992 11.338 8.718 1.00 86.44 191 GLN A CA 1
ATOM 1502 C C . GLN A 1 191 ? -4.687 12.558 9.347 1.00 86.44 191 GLN A C 1
ATOM 1504 O O . GLN A 1 191 ? -5.896 12.561 9.563 1.00 86.44 191 GLN A O 1
ATOM 1509 N N . GLY A 1 192 ? -3.905 13.596 9.664 1.00 83.25 192 GLY A N 1
ATOM 1510 C CA . GLY A 1 192 ? -4.425 14.842 10.238 1.00 83.25 192 GLY A CA 1
ATOM 1511 C C . GLY A 1 192 ? -4.830 14.7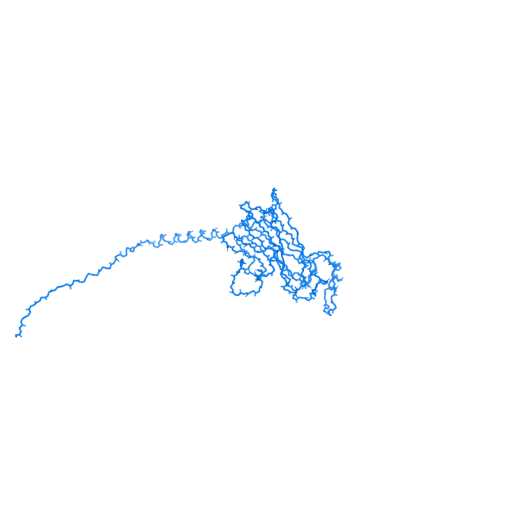63 11.716 1.00 83.25 192 GLY A C 1
ATOM 1512 O O . GLY A 1 192 ? -5.401 15.721 12.235 1.00 83.25 192 GLY A O 1
ATOM 1513 N N . ARG A 1 193 ? -4.534 13.657 12.410 1.00 86.44 193 ARG A N 1
ATOM 1514 C CA . ARG A 1 193 ? -4.894 13.447 13.822 1.00 86.44 193 ARG A CA 1
ATOM 1515 C C . ARG A 1 193 ? -3.665 13.392 14.737 1.00 86.44 193 ARG A C 1
ATOM 1517 O O . ARG A 1 193 ? -2.557 13.170 14.249 1.00 86.44 193 ARG A O 1
ATOM 1524 N N . PRO A 1 194 ? -3.823 13.595 16.062 1.00 87.69 194 PRO A N 1
ATOM 1525 C CA . PRO A 1 194 ? -2.699 13.580 17.007 1.00 87.69 194 PRO A CA 1
ATOM 1526 C C . PRO A 1 194 ? -1.925 12.254 17.054 1.00 87.69 194 PRO A C 1
ATOM 1528 O O . PRO A 1 194 ? -0.754 12.233 17.417 1.00 87.69 194 PRO A O 1
ATOM 1531 N N . ASP A 1 195 ? -2.591 11.163 16.700 1.00 87.50 195 ASP A N 1
ATOM 1532 C CA . ASP A 1 195 ? -2.106 9.786 16.638 1.00 87.50 195 ASP A CA 1
ATOM 1533 C C . ASP A 1 195 ? -1.675 9.366 15.220 1.00 87.50 195 ASP A C 1
ATOM 1535 O O . ASP A 1 195 ? -1.529 8.176 14.936 1.00 87.50 195 ASP A O 1
ATOM 1539 N N . MET A 1 196 ? -1.465 10.337 14.322 1.00 91.31 196 MET A N 1
ATOM 1540 C CA . MET A 1 196 ? -1.006 10.083 12.962 1.00 91.31 196 MET A CA 1
ATOM 1541 C C . MET A 1 196 ? 0.329 9.332 12.955 1.00 91.31 196 MET A C 1
ATOM 1543 O O . MET A 1 196 ? 1.293 9.716 13.621 1.00 91.31 196 MET A O 1
ATOM 1547 N N . PHE A 1 197 ? 0.412 8.313 12.105 1.00 91.44 197 PHE A N 1
ATOM 1548 C CA . PHE A 1 197 ? 1.644 7.582 11.845 1.00 91.44 197 PHE A CA 1
ATOM 1549 C C . PHE A 1 197 ? 1.922 7.502 10.344 1.00 91.44 197 PHE A C 1
ATOM 1551 O O . PHE A 1 197 ? 1.003 7.447 9.529 1.00 91.44 197 PHE A O 1
ATOM 1558 N N . THR A 1 198 ? 3.196 7.494 9.954 1.00 92.62 198 THR A N 1
ATOM 1559 C CA . THR A 1 198 ? 3.608 7.261 8.564 1.00 92.62 198 THR A CA 1
ATOM 1560 C C . THR A 1 198 ? 4.697 6.198 8.513 1.00 92.62 198 THR A C 1
ATOM 1562 O O . THR A 1 198 ? 5.757 6.366 9.110 1.00 92.62 198 THR A O 1
ATOM 1565 N N . VAL A 1 199 ? 4.434 5.113 7.783 1.00 90.25 199 VAL A N 1
ATOM 1566 C CA . VAL A 1 199 ? 5.434 4.112 7.393 1.00 90.25 199 VAL A CA 1
ATOM 1567 C C . VAL A 1 199 ? 5.812 4.371 5.941 1.00 90.25 199 VAL A C 1
ATOM 1569 O O . VAL A 1 199 ? 4.937 4.509 5.087 1.00 90.25 199 VAL A O 1
ATOM 1572 N N . THR A 1 200 ? 7.110 4.380 5.658 1.00 90.62 200 THR A N 1
ATOM 1573 C CA . THR A 1 200 ? 7.625 4.302 4.290 1.00 90.62 200 THR A CA 1
ATOM 1574 C C . THR A 1 200 ? 8.426 3.016 4.154 1.00 90.62 200 THR A C 1
ATOM 1576 O O . THR A 1 200 ? 9.245 2.716 5.024 1.00 90.62 200 THR A O 1
ATOM 1579 N N . TRP A 1 201 ? 8.191 2.258 3.087 1.00 89.38 201 TRP A N 1
ATOM 1580 C CA . TRP A 1 201 ? 8.863 0.988 2.841 1.00 89.38 201 TRP A CA 1
ATOM 1581 C C . TRP A 1 201 ? 9.208 0.826 1.362 1.00 89.38 201 TRP A C 1
ATOM 1583 O O . TRP A 1 201 ? 8.318 0.807 0.514 1.00 89.38 201 TRP A O 1
ATOM 1593 N N . ASP A 1 202 ? 10.492 0.657 1.058 1.00 89.00 202 ASP A N 1
ATOM 1594 C CA . ASP A 1 202 ? 10.953 0.399 -0.306 1.00 89.00 202 ASP A CA 1
ATOM 1595 C C . ASP A 1 202 ? 10.906 -1.106 -0.585 1.00 89.00 202 ASP A C 1
ATOM 1597 O O . ASP A 1 202 ? 11.555 -1.915 0.087 1.00 89.00 202 ASP A O 1
ATOM 1601 N N . VAL A 1 203 ? 10.117 -1.496 -1.581 1.00 87.81 203 VAL A N 1
ATOM 1602 C CA . VAL A 1 203 ? 9.929 -2.881 -2.006 1.00 87.81 203 VAL A CA 1
ATOM 1603 C C . VAL A 1 203 ? 10.701 -3.107 -3.297 1.00 87.81 203 VAL A C 1
ATOM 1605 O O . VAL A 1 203 ? 10.422 -2.472 -4.309 1.00 87.81 203 VAL A O 1
ATOM 1608 N N . LYS A 1 204 ? 11.670 -4.026 -3.257 1.00 87.25 204 LYS A N 1
ATOM 1609 C CA . LYS A 1 204 ? 12.496 -4.404 -4.410 1.00 87.25 204 LYS A CA 1
ATOM 1610 C C . LYS A 1 204 ? 11.954 -5.678 -5.050 1.00 87.25 204 LYS A C 1
ATOM 1612 O O . LYS A 1 204 ? 12.039 -6.743 -4.443 1.00 87.25 204 LYS A O 1
ATOM 1617 N N . LEU A 1 205 ? 11.423 -5.557 -6.258 1.00 84.56 205 LEU A N 1
ATOM 1618 C CA . LEU A 1 205 ? 10.829 -6.622 -7.057 1.00 84.56 205 LEU A CA 1
ATOM 1619 C C . LEU A 1 205 ? 11.831 -7.035 -8.145 1.00 84.56 205 LEU A C 1
ATOM 1621 O O . LEU A 1 205 ? 12.182 -6.249 -9.019 1.00 84.56 205 LEU A O 1
ATOM 1625 N N . THR A 1 206 ? 12.333 -8.260 -8.056 1.00 84.69 206 THR A N 1
ATOM 1626 C CA . THR A 1 206 ? 13.375 -8.835 -8.920 1.00 84.69 206 THR A CA 1
ATOM 1627 C C . THR A 1 206 ? 12.837 -9.877 -9.892 1.00 84.69 206 THR A C 1
ATOM 1629 O O . THR A 1 206 ? 13.580 -10.335 -10.750 1.00 84.69 206 THR A O 1
ATOM 1632 N N . ASN A 1 207 ? 11.574 -10.292 -9.758 1.00 82.25 207 ASN A N 1
ATOM 1633 C CA . ASN A 1 207 ? 10.975 -1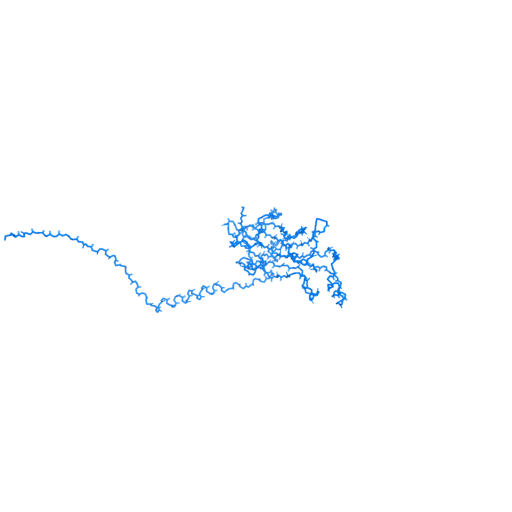1.323 -10.602 1.00 82.25 207 ASN A CA 1
ATOM 1634 C C . ASN A 1 207 ? 9.556 -10.939 -11.023 1.00 82.25 207 ASN A C 1
ATOM 1636 O O . ASN A 1 207 ? 8.782 -10.413 -10.223 1.00 82.25 207 ASN A O 1
ATOM 1640 N N . HIS A 1 208 ? 9.188 -11.270 -12.260 1.00 79.44 208 HIS A N 1
ATOM 1641 C CA . HIS A 1 208 ? 7.803 -11.163 -12.713 1.00 79.44 208 HIS A CA 1
ATOM 1642 C C . HIS A 1 208 ? 6.871 -11.994 -11.813 1.00 79.44 208 HIS A C 1
ATOM 1644 O O . HIS A 1 208 ? 7.173 -13.146 -11.494 1.00 79.44 208 HIS A O 1
ATOM 1650 N N . GLY A 1 209 ? 5.718 -11.431 -11.443 1.00 80.31 209 GLY A N 1
ATOM 1651 C CA . GLY A 1 209 ? 4.734 -12.077 -10.574 1.00 80.31 209 GLY A CA 1
ATOM 1652 C C . GLY A 1 209 ? 5.156 -12.157 -9.105 1.00 80.31 209 GLY A C 1
ATOM 1653 O O . GLY A 1 209 ? 4.509 -12.854 -8.325 1.00 80.31 209 GLY A O 1
ATOM 1654 N N . GLN A 1 210 ? 6.250 -11.491 -8.724 1.00 84.12 210 GLN A N 1
ATOM 1655 C CA . GLN A 1 210 ? 6.681 -11.418 -7.336 1.00 84.12 210 GLN A CA 1
ATOM 1656 C C . GLN A 1 210 ? 5.740 -10.530 -6.523 1.00 84.12 210 GLN A C 1
ATOM 1658 O O . GLN A 1 210 ? 5.379 -9.435 -6.952 1.00 84.12 210 GLN A O 1
ATOM 1663 N N . GLU A 1 211 ? 5.420 -10.996 -5.318 1.00 86.19 211 GLU A N 1
ATOM 1664 C CA . GLU A 1 211 ? 4.629 -10.275 -4.328 1.00 86.19 211 GLU A CA 1
ATOM 1665 C C . GLU A 1 211 ? 5.471 -10.044 -3.077 1.00 86.19 211 GLU A C 1
ATOM 1667 O O . GLU A 1 211 ? 5.997 -10.984 -2.472 1.00 86.19 211 GLU A O 1
ATOM 1672 N N . LEU A 1 212 ? 5.640 -8.780 -2.700 1.00 89.00 212 LEU A N 1
ATOM 1673 C CA . LEU A 1 212 ? 6.381 -8.383 -1.508 1.00 89.00 212 LEU A CA 1
ATOM 1674 C C . LEU A 1 212 ? 5.680 -7.217 -0.829 1.00 89.00 212 LEU A C 1
ATOM 1676 O O . LEU A 1 212 ? 5.022 -6.400 -1.467 1.00 89.00 212 LEU A O 1
ATOM 1680 N N . GLY A 1 213 ? 5.819 -7.136 0.487 1.00 89.81 213 GLY A N 1
ATOM 1681 C CA . GLY A 1 213 ? 5.061 -6.162 1.242 1.00 89.81 213 GLY A CA 1
ATOM 1682 C C . GLY A 1 213 ? 5.505 -5.997 2.678 1.00 89.81 213 GLY A C 1
ATOM 1683 O O . GLY A 1 213 ? 6.510 -6.555 3.131 1.00 89.81 213 GLY A O 1
ATOM 1684 N N . VAL A 1 214 ? 4.699 -5.227 3.386 1.00 92.56 214 VAL A N 1
ATOM 1685 C CA . VAL A 1 214 ? 4.840 -4.906 4.798 1.00 92.56 214 VAL A CA 1
ATOM 1686 C C . VAL A 1 214 ? 3.541 -5.265 5.506 1.00 92.56 214 VAL A C 1
ATOM 1688 O O . VAL A 1 214 ? 2.449 -5.124 4.956 1.00 92.56 214 VAL A O 1
ATOM 1691 N N . GLU A 1 215 ? 3.660 -5.754 6.728 1.00 93.44 215 GLU A N 1
ATOM 1692 C CA . GLU A 1 215 ? 2.545 -5.944 7.636 1.00 93.44 215 GLU A CA 1
ATOM 1693 C C . GLU A 1 215 ? 2.650 -4.986 8.819 1.00 93.44 215 GLU A C 1
ATOM 1695 O O . GLU A 1 215 ? 3.741 -4.551 9.191 1.00 93.44 215 GLU A O 1
ATOM 1700 N N . PHE A 1 216 ? 1.509 -4.651 9.409 1.00 95.25 216 PHE A N 1
ATOM 1701 C CA . PHE A 1 216 ? 1.434 -3.885 10.646 1.00 95.25 216 PHE A CA 1
ATOM 1702 C C . PHE A 1 216 ? 0.170 -4.240 11.427 1.00 95.25 216 PHE A C 1
ATOM 1704 O O . PHE A 1 216 ? -0.779 -4.807 10.880 1.00 95.25 216 PHE A O 1
ATOM 1711 N N . ARG A 1 217 ? 0.137 -3.910 12.722 1.00 96.50 217 ARG A N 1
ATOM 1712 C CA . ARG A 1 217 ? -1.010 -4.212 13.588 1.00 96.50 217 ARG A CA 1
ATOM 1713 C C . ARG A 1 217 ? -1.636 -2.952 14.159 1.00 96.50 217 ARG A C 1
ATOM 1715 O O . ARG A 1 217 ? -0.932 -2.047 14.599 1.00 96.50 217 ARG A O 1
ATOM 1722 N N . ILE A 1 218 ? -2.962 -2.944 14.193 1.00 96.56 218 ILE A N 1
ATOM 1723 C CA . ILE A 1 218 ? -3.780 -1.890 14.790 1.00 96.56 218 ILE A CA 1
ATOM 1724 C C . ILE A 1 218 ? -4.377 -2.393 16.109 1.00 96.56 218 ILE A C 1
ATOM 1726 O O . ILE A 1 218 ? -4.831 -3.541 16.184 1.00 96.56 218 ILE A O 1
ATOM 1730 N N . ASP A 1 219 ? -4.345 -1.556 17.147 1.00 96.06 219 ASP A N 1
ATOM 1731 C CA . ASP A 1 219 ? -4.936 -1.835 18.459 1.00 96.06 219 ASP A CA 1
ATOM 1732 C C . ASP A 1 219 ? -6.463 -1.614 18.486 1.00 96.06 219 ASP A C 1
ATOM 1734 O O . ASP A 1 219 ? -7.096 -1.261 17.492 1.00 96.06 219 ASP A O 1
ATOM 1738 N N . ASP A 1 220 ? -7.079 -1.840 19.645 1.00 95.50 220 ASP A N 1
ATOM 1739 C CA . ASP A 1 220 ? -8.516 -1.645 19.877 1.00 95.50 220 ASP A CA 1
ATOM 1740 C C . ASP A 1 220 ? -8.973 -0.178 19.819 1.00 95.50 220 ASP A C 1
ATOM 1742 O O . ASP A 1 220 ? -10.171 0.092 19.727 1.00 95.50 220 ASP A O 1
ATOM 1746 N N . LYS A 1 221 ? -8.032 0.769 19.824 1.00 93.25 221 LYS A N 1
ATOM 1747 C CA . LYS A 1 221 ? -8.276 2.211 19.721 1.00 93.25 221 LYS A CA 1
ATOM 1748 C C . LYS A 1 221 ? -8.076 2.739 18.300 1.00 93.25 221 LYS A C 1
ATOM 1750 O O . LYS A 1 221 ? -8.306 3.924 18.071 1.00 93.25 221 LYS A O 1
ATOM 1755 N N . GLY A 1 222 ? -7.678 1.886 17.356 1.00 92.62 222 GLY A N 1
ATOM 1756 C CA . GLY A 1 222 ? -7.403 2.283 15.979 1.00 92.62 222 GLY A CA 1
ATOM 1757 C C . GLY A 1 222 ? -6.010 2.877 15.767 1.00 92.62 222 GLY A C 1
ATOM 1758 O O . GLY A 1 222 ? -5.786 3.512 14.738 1.00 92.62 222 GLY A O 1
ATOM 1759 N N . ASN A 1 223 ? -5.079 2.679 16.706 1.00 94.38 223 ASN A N 1
ATOM 1760 C CA . ASN A 1 223 ? -3.697 3.143 16.599 1.00 94.38 223 ASN A CA 1
ATOM 1761 C C . ASN A 1 223 ? -2.775 2.033 16.107 1.00 94.38 223 ASN A C 1
ATOM 1763 O O . ASN A 1 223 ? -2.982 0.852 16.389 1.00 94.38 223 ASN A O 1
ATOM 1767 N N . LEU A 1 224 ? -1.685 2.426 15.451 1.00 95.25 224 LEU A N 1
ATOM 1768 C CA . LEU A 1 224 ? -0.584 1.514 15.175 1.00 95.25 224 LEU A CA 1
ATOM 1769 C C . LEU A 1 224 ? 0.026 0.997 16.484 1.00 95.25 224 LEU A C 1
ATOM 1771 O O . LEU A 1 224 ? 0.445 1.781 17.335 1.00 95.25 224 LEU A O 1
ATOM 1775 N N . ILE A 1 225 ? 0.155 -0.324 16.611 1.00 96.12 225 ILE A N 1
ATOM 1776 C CA . ILE A 1 225 ? 0.894 -0.946 17.711 1.00 96.12 225 ILE A CA 1
ATOM 1777 C C . ILE A 1 225 ? 2.393 -0.689 17.489 1.00 96.12 225 ILE A C 1
ATOM 1779 O O . ILE A 1 225 ? 2.933 -1.128 16.463 1.00 96.12 225 ILE A O 1
ATOM 1783 N N . PRO A 1 226 ? 3.101 -0.021 18.421 1.00 93.38 226 PRO A N 1
ATOM 1784 C CA . PRO A 1 226 ? 4.528 0.243 18.272 1.00 93.38 226 PRO A CA 1
ATOM 1785 C C . PRO A 1 226 ? 5.334 -1.045 18.068 1.00 93.38 226 PRO A C 1
ATOM 1787 O O . PRO A 1 226 ? 5.140 -2.029 18.778 1.00 93.38 226 PRO A O 1
ATOM 1790 N N . GLY A 1 227 ? 6.240 -1.038 17.088 1.00 93.75 227 GLY A N 1
ATOM 1791 C CA . GLY A 1 227 ? 7.082 -2.196 16.767 1.00 93.75 227 GLY A CA 1
ATOM 1792 C C . GLY A 1 227 ? 6.377 -3.330 16.015 1.00 93.75 227 GLY A C 1
ATOM 1793 O O . GLY A 1 227 ? 7.001 -4.358 15.782 1.00 93.75 227 GLY A O 1
ATOM 1794 N N . SER A 1 228 ? 5.111 -3.162 15.616 1.00 95.31 228 SER A N 1
ATOM 1795 C CA . SER A 1 228 ? 4.375 -4.181 14.850 1.00 95.31 228 SER A CA 1
ATOM 1796 C C . SER A 1 228 ? 4.655 -4.185 13.346 1.00 95.31 228 SER A C 1
ATOM 1798 O O . SER A 1 228 ? 4.137 -5.051 12.652 1.00 95.31 228 SER A O 1
ATOM 1800 N N . VAL A 1 229 ? 5.420 -3.214 12.840 1.00 95.31 229 VAL A N 1
ATOM 1801 C CA . VAL A 1 229 ? 5.720 -3.092 11.411 1.00 95.31 229 VAL A CA 1
ATOM 1802 C C . VAL A 1 229 ? 6.834 -4.071 11.041 1.00 95.31 229 VAL A C 1
ATOM 1804 O O . VAL A 1 229 ? 7.967 -3.927 11.506 1.00 95.31 229 VAL A O 1
ATOM 1807 N N . SER A 1 230 ? 6.529 -5.040 10.187 1.00 93.88 230 SER A N 1
ATOM 1808 C CA . SER A 1 230 ? 7.456 -6.085 9.737 1.00 93.88 230 SER A CA 1
ATOM 1809 C C . SER A 1 230 ? 7.263 -6.394 8.258 1.00 93.88 230 SER A C 1
ATOM 1811 O O . SER A 1 230 ? 6.293 -5.981 7.632 1.00 93.88 230 SER A O 1
ATOM 1813 N N . LYS A 1 231 ? 8.208 -7.122 7.661 1.00 90.75 231 LYS A N 1
ATOM 1814 C CA . LYS A 1 231 ? 8.036 -7.639 6.300 1.00 90.75 231 LYS A CA 1
ATOM 1815 C C . LYS A 1 231 ? 6.845 -8.607 6.274 1.00 90.75 231 LYS A C 1
ATOM 1817 O O . LYS A 1 231 ? 6.803 -9.516 7.098 1.00 90.75 231 LYS A O 1
ATOM 1822 N N . ALA A 1 232 ? 5.933 -8.439 5.318 1.00 83.88 232 ALA A N 1
ATOM 1823 C CA . ALA A 1 232 ? 4.804 -9.352 5.153 1.00 83.88 232 ALA A CA 1
ATOM 1824 C C . ALA A 1 232 ? 5.276 -10.741 4.661 1.00 83.88 232 ALA A C 1
ATOM 1826 O O . ALA A 1 232 ? 6.235 -10.815 3.877 1.00 83.88 232 ALA A O 1
ATOM 1827 N N . PRO A 1 233 ? 4.610 -11.838 5.063 1.00 71.94 233 PRO A N 1
ATOM 1828 C CA . PRO A 1 233 ? 4.876 -13.171 4.524 1.00 71.94 233 PRO A CA 1
ATOM 1829 C C . PRO A 1 233 ? 4.601 -13.220 3.009 1.00 71.94 233 PRO A C 1
ATOM 1831 O O . PRO A 1 233 ? 3.497 -12.921 2.557 1.00 71.94 233 PRO A O 1
ATOM 1834 N N . SER A 1 234 ? 5.602 -13.593 2.205 1.00 60.84 234 SER A N 1
ATOM 1835 C CA . SER A 1 234 ? 5.511 -13.589 0.730 1.00 60.84 234 SER A CA 1
ATOM 1836 C C . SER A 1 234 ? 4.693 -14.745 0.140 1.00 60.84 234 SER A C 1
ATOM 1838 O O . SER A 1 234 ? 4.407 -14.761 -1.051 1.00 60.84 234 SER A O 1
ATOM 1840 N N . ASP A 1 235 ? 4.370 -15.758 0.939 1.00 57.62 235 ASP A N 1
ATOM 1841 C CA . ASP A 1 235 ? 3.653 -16.973 0.543 1.00 57.62 235 ASP A CA 1
ATOM 1842 C C . ASP A 1 235 ? 2.159 -16.952 0.904 1.00 57.62 235 ASP A C 1
ATOM 1844 O O . ASP A 1 235 ? 1.383 -17.723 0.334 1.00 57.62 235 ASP A O 1
ATOM 1848 N N . GLN A 1 236 ? 1.745 -16.061 1.811 1.00 53.16 236 GLN A N 1
ATOM 1849 C CA . GLN A 1 236 ? 0.369 -15.999 2.321 1.00 53.16 236 GLN A CA 1
ATOM 1850 C C . GLN A 1 236 ? -0.553 -15.092 1.501 1.00 53.16 236 GLN A C 1
ATOM 1852 O O . GLN A 1 236 ? -1.777 -15.199 1.574 1.00 53.16 236 GLN A O 1
ATOM 1857 N N . ILE A 1 237 ? 0.023 -14.247 0.653 1.00 55.06 237 ILE A N 1
ATOM 1858 C CA . ILE A 1 237 ? -0.702 -13.330 -0.217 1.00 55.06 237 ILE A CA 1
ATOM 1859 C C . ILE A 1 237 ? -0.562 -13.913 -1.618 1.00 55.06 237 ILE A C 1
ATOM 1861 O O . ILE A 1 237 ? 0.283 -13.528 -2.398 1.00 55.06 237 ILE A O 1
ATOM 1865 N N . ARG A 1 238 ? -1.324 -14.970 -1.914 1.00 55.88 238 ARG A N 1
ATOM 1866 C CA . ARG A 1 238 ? -1.577 -15.412 -3.299 1.00 55.88 238 ARG A CA 1
ATOM 1867 C C . ARG A 1 238 ? -2.942 -14.907 -3.724 1.00 55.88 238 ARG A C 1
ATOM 1869 O O . ARG A 1 238 ? -3.807 -15.673 -4.148 1.00 55.88 238 ARG A O 1
ATOM 1876 N N . ILE A 1 239 ? -3.162 -13.617 -3.525 1.00 54.97 239 ILE A N 1
ATOM 1877 C CA . ILE A 1 239 ? -4.467 -13.004 -3.750 1.00 54.97 239 ILE A CA 1
ATOM 1878 C C . ILE A 1 239 ? -4.712 -12.843 -5.264 1.00 54.97 239 ILE A C 1
ATOM 1880 O O . ILE A 1 239 ? -5.848 -12.969 -5.725 1.00 54.97 239 ILE A O 1
ATOM 1884 N N . ALA A 1 240 ? -3.641 -12.704 -6.054 1.00 46.59 240 ALA A N 1
ATOM 1885 C CA . ALA A 1 240 ? -3.695 -12.407 -7.484 1.00 46.59 240 ALA A CA 1
ATOM 1886 C C . ALA A 1 240 ? -3.999 -13.599 -8.422 1.00 46.59 240 ALA A C 1
ATOM 1888 O O . ALA A 1 240 ? -4.405 -13.387 -9.561 1.00 46.59 240 ALA A O 1
ATOM 1889 N N . THR A 1 241 ? -3.857 -14.865 -8.004 1.00 45.28 241 THR A N 1
ATOM 1890 C CA . THR A 1 241 ? -3.856 -15.999 -8.971 1.00 45.28 241 THR A CA 1
ATOM 1891 C C . THR A 1 241 ? -5.208 -16.670 -9.242 1.00 45.28 241 THR A C 1
ATOM 1893 O O . THR A 1 241 ? -5.260 -17.711 -9.896 1.00 45.28 241 THR A O 1
ATOM 1896 N N . GLY A 1 242 ? -6.331 -16.092 -8.804 1.00 41.28 242 GLY A N 1
ATOM 1897 C CA . GLY A 1 242 ? -7.650 -16.541 -9.271 1.00 41.28 242 GLY A CA 1
ATOM 1898 C C . GLY A 1 242 ? -8.000 -17.997 -8.928 1.00 41.28 242 GLY A C 1
ATOM 1899 O O . GLY A 1 242 ? -8.718 -18.659 -9.684 1.00 41.28 242 GLY A O 1
ATOM 1900 N N . LEU A 1 243 ? -7.540 -18.517 -7.783 1.00 38.88 243 LEU A N 1
ATOM 1901 C CA . LEU A 1 243 ? -8.116 -19.748 -7.246 1.00 38.88 243 LEU A CA 1
ATOM 1902 C C . LEU A 1 243 ? -9.601 -19.487 -6.963 1.00 38.88 243 LEU A C 1
ATOM 1904 O O . LEU A 1 243 ? -9.958 -18.606 -6.189 1.00 38.88 243 LEU A O 1
ATOM 1908 N N . ARG A 1 244 ? -10.457 -20.260 -7.639 1.00 36.53 244 ARG A N 1
ATOM 1909 C CA . ARG A 1 244 ? -11.923 -20.134 -7.772 1.00 36.53 244 ARG A CA 1
ATOM 1910 C C . ARG A 1 244 ? -12.746 -20.139 -6.469 1.00 36.53 244 ARG A C 1
ATOM 1912 O O . ARG A 1 244 ? -13.968 -20.207 -6.533 1.00 36.53 244 ARG A O 1
ATOM 1919 N N . ASN A 1 245 ? -12.110 -20.033 -5.309 1.00 36.91 245 ASN A N 1
ATOM 1920 C CA . ASN A 1 245 ? -12.751 -19.826 -4.020 1.00 36.91 245 ASN A CA 1
ATOM 1921 C C . ASN A 1 245 ? -12.277 -18.475 -3.485 1.00 36.91 245 ASN A C 1
ATOM 1923 O O . ASN A 1 245 ? -11.192 -18.387 -2.920 1.00 36.91 245 ASN A O 1
ATOM 1927 N N . GLY A 1 246 ? -13.068 -17.427 -3.725 1.00 36.84 246 GLY A N 1
ATOM 1928 C CA . GLY A 1 246 ? -12.782 -16.078 -3.247 1.00 36.84 246 GLY A CA 1
ATOM 1929 C C . GLY A 1 246 ? -12.419 -16.079 -1.762 1.00 36.84 246 GLY A C 1
ATOM 1930 O O . GLY A 1 246 ? -13.165 -16.594 -0.931 1.00 36.84 246 GLY A O 1
ATOM 1931 N N . GLY A 1 247 ? -11.263 -15.502 -1.453 1.00 47.75 247 GLY A N 1
ATOM 1932 C CA . GLY A 1 247 ? -10.742 -15.402 -0.101 1.00 47.75 247 GLY A CA 1
ATOM 1933 C C . GLY A 1 247 ? -9.865 -16.584 0.292 1.00 47.75 247 GLY A C 1
ATOM 1934 O O . GLY A 1 247 ? -10.253 -17.742 0.177 1.00 47.75 247 GLY A O 1
ATOM 1935 N N . ARG A 1 248 ? -8.700 -16.263 0.848 1.00 49.91 248 ARG A N 1
ATOM 1936 C CA . ARG A 1 248 ? -8.260 -16.856 2.112 1.00 49.91 248 ARG A CA 1
ATOM 1937 C C . ARG A 1 248 ? -7.151 -15.993 2.705 1.00 49.91 248 ARG A C 1
ATOM 1939 O O . ARG A 1 248 ? -6.011 -16.062 2.267 1.00 49.91 248 ARG A O 1
ATOM 1946 N N . CYS A 1 249 ? -7.506 -15.214 3.724 1.00 56.78 249 CYS A N 1
ATOM 1947 C CA . CYS A 1 249 ? -6.576 -14.849 4.785 1.00 56.78 249 CYS A CA 1
ATOM 1948 C C . CYS A 1 249 ? -6.347 -16.116 5.623 1.00 56.78 249 CYS A C 1
ATOM 1950 O O . CYS A 1 249 ? -7.086 -16.364 6.575 1.00 56.78 249 CYS A O 1
ATOM 1952 N N . ASN A 1 250 ? -5.427 -16.989 5.210 1.00 46.84 250 ASN A N 1
ATOM 1953 C CA . ASN A 1 250 ? -5.033 -18.121 6.050 1.00 46.84 250 ASN A CA 1
ATOM 1954 C C . ASN A 1 250 ? -3.906 -17.656 6.976 1.00 46.84 250 ASN A C 1
ATOM 1956 O O . ASN A 1 250 ? -2.919 -17.111 6.484 1.00 46.84 250 ASN A O 1
ATOM 1960 N N . GLN A 1 251 ? -4.088 -17.879 8.281 1.00 45.56 251 GLN A N 1
ATOM 1961 C CA . GLN A 1 251 ? -3.009 -17.862 9.274 1.00 45.56 251 GLN A CA 1
ATOM 1962 C C . GLN A 1 251 ? -2.018 -18.995 8.999 1.00 45.56 251 GLN A C 1
ATOM 1964 O O . GLN A 1 251 ? -2.489 -20.099 8.633 1.00 45.56 251 GLN A O 1
#

Solvent-accessible surface area (backbone atoms only — not comparable to full-atom values): 14748 Å² total; per-residue (Å²): 140,83,83,86,91,88,88,93,85,87,83,81,84,85,73,79,83,73,79,75,77,82,68,54,62,86,58,52,53,56,52,52,50,51,49,49,49,48,52,49,55,72,64,54,62,78,72,82,55,53,78,72,60,10,21,29,41,34,35,43,31,42,48,46,88,62,79,87,75,88,70,99,60,92,75,86,51,63,70,58,46,31,60,73,70,69,47,74,91,51,65,26,55,45,52,39,22,59,45,49,35,41,37,42,37,35,86,82,73,46,66,47,55,24,26,81,57,84,88,25,31,52,52,84,54,36,30,50,76,40,80,52,67,11,42,82,85,83,53,88,90,73,20,45,27,45,24,28,39,34,26,60,33,76,56,46,73,39,26,41,37,39,43,34,41,32,34,46,46,94,66,71,59,81,50,32,88,93,47,49,49,46,32,34,38,40,38,34,33,32,48,98,44,98,74,46,46,76,50,75,46,82,42,75,41,32,44,81,74,37,49,49,39,38,24,35,32,30,34,91,85,38,39,75,43,86,87,42,69,43,77,34,70,60,81,58,63,70,78,85,74,71,66,92,59,87,77,68,84,66,131

pLDDT: mean 71.19, std 17.59, range [36.53, 96.56]

Radius of gyration: 29.4 Å; Cα contacts (8 Å, |Δi|>4): 474; chains: 1; bounding box: 98×87×52 Å